Protein AF-A0A2H0D9G2-F1 (afdb_monomer)

pLDDT: mean 70.91, std 24.67, range [26.48, 98.5]

Structure (mmCIF, N/CA/C/O backbone):
data_AF-A0A2H0D9G2-F1
#
_entry.id   AF-A0A2H0D9G2-F1
#
loop_
_atom_site.group_PDB
_atom_site.id
_atom_site.type_symbol
_atom_site.label_atom_id
_atom_site.label_alt_id
_atom_site.label_comp_id
_atom_site.label_asym_id
_atom_site.label_entity_id
_atom_site.label_seq_id
_atom_site.pdbx_PDB_ins_code
_atom_site.Cartn_x
_atom_site.Cartn_y
_atom_site.Cartn_z
_atom_site.occupancy
_atom_site.B_iso_or_equiv
_atom_site.auth_seq_id
_atom_site.auth_comp_id
_atom_site.auth_asym_id
_atom_site.auth_atom_id
_atom_site.pdbx_PDB_model_num
ATOM 1 N N . MET A 1 1 ? 54.417 -32.420 42.279 1.00 41.59 1 MET A N 1
ATOM 2 C CA . MET A 1 1 ? 53.838 -31.217 41.636 1.00 41.59 1 MET A CA 1
ATOM 3 C C . MET A 1 1 ? 52.334 -31.458 41.527 1.00 41.59 1 MET A C 1
ATOM 5 O O . MET A 1 1 ? 51.952 -32.345 40.788 1.00 41.59 1 MET A O 1
ATOM 9 N N . MET A 1 2 ? 51.490 -31.009 42.472 1.00 36.91 2 MET A N 1
ATOM 10 C CA . MET A 1 2 ? 50.851 -29.669 42.527 1.00 36.91 2 MET A CA 1
ATOM 11 C C . MET A 1 2 ? 50.305 -29.240 41.150 1.00 36.91 2 MET A C 1
ATOM 13 O O . MET A 1 2 ? 51.081 -29.237 40.209 1.00 36.91 2 MET A O 1
ATOM 17 N N . ARG A 1 3 ? 49.057 -28.805 40.934 1.00 42.47 3 ARG A N 1
ATOM 18 C CA . ARG A 1 3 ? 47.924 -28.407 41.793 1.00 42.47 3 ARG A CA 1
ATOM 19 C C . ARG A 1 3 ? 46.704 -28.189 40.865 1.00 42.47 3 ARG A C 1
ATOM 21 O O . ARG A 1 3 ? 46.900 -27.685 39.770 1.00 42.47 3 ARG A O 1
ATOM 28 N N . ASN A 1 4 ? 45.499 -28.416 41.403 1.00 40.53 4 ASN A N 1
ATOM 29 C CA . ASN A 1 4 ? 44.221 -27.727 41.103 1.0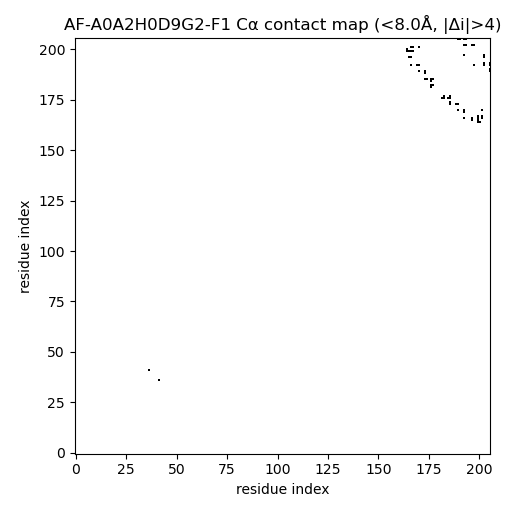0 40.53 4 ASN A CA 1
ATOM 30 C C . ASN A 1 4 ? 43.546 -27.987 39.732 1.00 40.53 4 ASN A C 1
ATOM 32 O O . ASN A 1 4 ? 44.177 -27.876 38.699 1.00 40.53 4 ASN A O 1
ATOM 36 N N . GLY A 1 5 ? 42.242 -28.244 39.606 1.00 42.84 5 GLY A N 1
ATOM 37 C CA . GLY A 1 5 ? 41.139 -28.318 40.562 1.00 42.84 5 GLY A CA 1
ATOM 38 C C . GLY A 1 5 ? 39.797 -28.357 39.803 1.00 42.84 5 GLY A C 1
ATOM 39 O O . GLY A 1 5 ? 39.574 -27.534 38.931 1.00 42.84 5 GLY A O 1
ATOM 40 N N . GLN A 1 6 ? 38.949 -29.331 40.152 1.00 49.62 6 GLN A N 1
ATOM 41 C CA . GLN A 1 6 ? 37.473 -29.302 40.202 1.00 49.62 6 GLN A CA 1
ATOM 42 C C . GLN A 1 6 ? 36.679 -28.618 39.059 1.00 49.62 6 GLN A C 1
ATOM 44 O O . GLN A 1 6 ? 36.521 -27.402 39.054 1.00 49.62 6 GLN A O 1
ATOM 49 N N . PHE A 1 7 ? 35.988 -29.419 38.236 1.00 44.16 7 PHE A N 1
ATOM 50 C CA . PHE A 1 7 ? 34.734 -29.010 37.586 1.00 44.16 7 PHE A CA 1
ATOM 51 C C . PHE A 1 7 ? 33.564 -29.733 38.268 1.00 44.16 7 PHE A C 1
ATOM 53 O O . PHE A 1 7 ? 33.428 -30.952 38.171 1.00 44.16 7 PHE A O 1
ATOM 60 N N . LYS A 1 8 ? 32.729 -28.975 38.985 1.00 50.62 8 LYS A N 1
ATOM 61 C CA . LYS A 1 8 ? 31.436 -29.407 39.532 1.00 50.62 8 LYS A CA 1
ATOM 62 C C . LYS A 1 8 ? 30.306 -28.629 38.843 1.00 50.62 8 LYS A C 1
ATOM 64 O O . LYS A 1 8 ? 30.404 -27.409 38.792 1.00 50.62 8 LYS A O 1
ATOM 69 N N . THR A 1 9 ? 29.229 -29.355 38.482 1.00 50.31 9 THR A N 1
ATOM 70 C CA . THR A 1 9 ? 27.784 -28.957 38.442 1.00 50.31 9 THR A CA 1
ATOM 71 C C . THR A 1 9 ? 27.375 -27.859 37.434 1.00 50.31 9 THR A C 1
ATOM 73 O O . THR A 1 9 ? 28.107 -26.901 37.269 1.00 50.31 9 THR A O 1
ATOM 76 N N . SER A 1 10 ? 26.249 -27.864 36.702 1.00 43.25 10 SER A N 1
ATOM 77 C CA . SER A 1 10 ? 24.852 -28.308 36.923 1.00 43.25 10 SER A CA 1
ATOM 78 C C . SER A 1 10 ? 24.114 -28.296 35.552 1.00 43.25 10 SER A C 1
ATOM 80 O O . SER A 1 10 ? 24.419 -27.441 34.732 1.00 43.25 10 SER A O 1
ATOM 82 N N . ALA A 1 11 ? 23.305 -29.300 35.178 1.00 42.34 11 ALA A N 1
ATOM 83 C CA . ALA A 1 11 ? 21.844 -29.449 35.387 1.00 42.34 11 ALA A CA 1
ATOM 84 C C . ALA A 1 11 ? 20.950 -28.948 34.221 1.00 42.34 11 ALA A C 1
ATOM 86 O O . ALA A 1 11 ? 20.961 -27.760 33.932 1.00 42.34 11 ALA A O 1
ATOM 87 N N . LEU A 1 12 ? 20.144 -29.849 33.623 1.00 39.34 12 LEU A N 1
ATOM 88 C CA . LEU A 1 12 ? 18.670 -29.754 33.435 1.00 39.34 12 LEU A CA 1
ATOM 89 C C . LEU A 1 12 ? 18.165 -31.013 32.673 1.00 39.34 12 LEU A C 1
ATOM 91 O O . LEU A 1 12 ? 18.450 -31.171 31.493 1.00 39.34 12 LEU A O 1
ATOM 95 N N . VAL A 1 13 ? 17.715 -32.076 33.353 1.00 40.41 13 VAL A N 1
ATOM 96 C CA . VAL A 1 13 ? 16.334 -32.386 33.811 1.00 40.41 13 VAL A CA 1
ATOM 97 C C . VAL A 1 13 ? 15.385 -32.794 32.668 1.00 40.41 13 VAL A C 1
ATOM 99 O O . VAL A 1 13 ? 14.751 -31.961 32.029 1.00 40.41 13 VAL A O 1
ATOM 102 N N . GLY A 1 14 ? 15.272 -34.113 32.461 1.00 37.78 14 GLY A N 1
ATOM 103 C CA . GLY A 1 14 ? 14.201 -34.770 31.708 1.00 37.78 14 GLY A CA 1
ATOM 104 C C . GLY A 1 14 ? 13.044 -35.142 32.641 1.00 37.78 14 GLY A C 1
ATOM 105 O O . GLY A 1 14 ? 13.240 -35.814 33.652 1.00 37.78 14 GLY A O 1
ATOM 106 N N . LEU A 1 15 ? 11.849 -34.659 32.310 1.00 37.81 15 LEU A N 1
ATOM 107 C CA . LEU A 1 15 ? 10.617 -34.776 33.086 1.00 37.81 15 LEU A CA 1
ATOM 108 C C . LEU A 1 15 ? 9.961 -36.153 32.860 1.00 37.81 15 LEU A C 1
ATOM 110 O O . LEU A 1 15 ? 9.278 -36.365 31.862 1.00 37.81 15 LEU A O 1
ATOM 114 N N . VAL A 1 16 ? 10.161 -37.085 33.794 1.00 44.44 16 VAL A N 1
ATOM 115 C CA . VAL A 1 16 ? 9.389 -38.334 33.912 1.00 44.44 16 VAL A CA 1
ATOM 116 C C . VAL A 1 16 ? 8.285 -38.095 34.941 1.00 44.44 16 VAL A C 1
ATOM 118 O O . VAL A 1 16 ? 8.563 -37.968 36.131 1.00 44.44 16 VAL A O 1
ATOM 121 N N . ILE A 1 17 ? 7.031 -38.005 34.494 1.00 48.12 17 ILE A N 1
ATOM 122 C CA . ILE A 1 17 ? 5.867 -37.878 35.382 1.00 48.12 17 ILE A CA 1
ATOM 123 C C . ILE A 1 17 ? 5.379 -39.289 35.723 1.00 48.12 17 ILE A C 1
ATOM 125 O O . ILE A 1 17 ? 4.616 -39.899 34.978 1.00 48.12 17 ILE A O 1
ATOM 129 N N . MET A 1 18 ? 5.844 -39.816 36.854 1.00 47.34 18 MET A N 1
ATOM 130 C CA . MET A 1 18 ? 5.231 -40.964 37.516 1.00 47.34 18 MET A CA 1
ATOM 131 C C . MET A 1 18 ? 4.039 -40.440 38.322 1.00 47.34 18 MET A C 1
ATOM 133 O O . MET A 1 18 ? 4.213 -39.698 39.286 1.00 47.34 18 MET A O 1
ATOM 137 N N . VAL A 1 19 ? 2.826 -40.780 37.891 1.00 53.66 19 VAL A N 1
ATOM 138 C CA . VAL A 1 19 ? 1.581 -40.420 38.580 1.00 53.66 19 VAL A CA 1
ATOM 139 C C . VAL A 1 19 ? 1.525 -41.176 39.908 1.00 53.66 19 VAL A C 1
ATOM 141 O O . VAL A 1 19 ? 1.179 -42.354 39.947 1.00 53.66 19 VAL A O 1
ATOM 144 N N . THR A 1 20 ? 1.889 -40.508 40.999 1.00 48.97 20 THR A N 1
ATOM 145 C CA . THR A 1 20 ? 1.593 -40.955 42.360 1.00 48.97 20 THR A CA 1
ATOM 146 C C . THR A 1 20 ? 0.347 -40.217 42.838 1.00 48.97 20 THR A C 1
ATOM 148 O O . THR A 1 20 ? 0.334 -39.001 43.017 1.00 48.97 20 THR A O 1
ATOM 151 N N . SER A 1 21 ? -0.748 -40.957 42.986 1.00 51.09 21 SER A N 1
ATOM 152 C CA . SER A 1 21 ? -2.007 -40.440 43.518 1.00 51.09 21 SER A CA 1
ATOM 153 C C . SER A 1 21 ? -1.816 -39.944 44.960 1.00 51.09 21 SER A C 1
ATOM 155 O O . SER A 1 21 ? -1.353 -40.725 45.795 1.00 51.09 21 SER A O 1
ATOM 157 N N . PRO A 1 22 ? -2.192 -38.701 45.308 1.00 65.06 22 PRO A N 1
ATOM 158 C CA . PRO A 1 22 ? -2.227 -38.284 46.701 1.00 65.06 22 PRO A CA 1
ATOM 159 C C . PRO A 1 22 ? -3.430 -38.925 47.407 1.00 65.06 22 PRO A C 1
ATOM 161 O O . PRO A 1 22 ? -4.582 -38.725 47.024 1.00 65.06 22 PRO A O 1
ATOM 164 N N . PHE A 1 23 ? -3.151 -39.701 48.454 1.00 53.22 23 PHE A N 1
ATOM 165 C CA . PHE A 1 23 ? -4.134 -40.126 49.451 1.00 53.22 23 PHE A CA 1
ATOM 166 C C . PHE A 1 23 ? -4.663 -38.867 50.163 1.00 53.22 23 PHE A C 1
ATOM 168 O O . PHE A 1 23 ? -3.909 -38.194 50.865 1.00 53.22 23 PHE A O 1
ATOM 175 N N . ILE A 1 24 ? -5.936 -38.517 49.967 1.00 57.47 24 ILE A N 1
ATOM 176 C CA . ILE A 1 24 ? -6.586 -37.414 50.688 1.00 57.47 24 ILE A CA 1
ATOM 177 C C . ILE A 1 24 ? -7.137 -37.964 52.007 1.00 57.47 24 ILE A C 1
ATOM 179 O O . ILE A 1 24 ? -8.012 -38.828 52.011 1.00 57.47 24 ILE A O 1
ATOM 183 N N . VAL A 1 25 ? -6.629 -37.452 53.128 1.00 52.22 25 VAL A N 1
ATOM 184 C CA . VAL A 1 25 ? -7.234 -37.634 54.454 1.00 52.22 25 VAL A CA 1
ATOM 185 C C . VAL A 1 25 ? -8.433 -36.688 54.554 1.00 52.22 25 VAL A C 1
ATOM 187 O O . VAL A 1 25 ? -8.267 -35.470 54.486 1.00 52.22 25 VAL A O 1
ATOM 190 N N . LEU A 1 26 ? -9.638 -37.247 54.702 1.00 48.75 26 LEU A N 1
ATOM 191 C CA . LEU A 1 26 ? -10.840 -36.496 55.065 1.00 48.75 26 LEU A CA 1
ATOM 192 C C . LEU A 1 26 ? -10.684 -35.965 56.494 1.00 48.75 26 LEU A C 1
ATOM 194 O O . LEU A 1 26 ? -10.794 -36.725 57.454 1.00 48.75 26 LEU A O 1
ATOM 198 N N . ASN A 1 27 ? -10.477 -34.658 56.630 1.00 52.38 27 ASN A N 1
ATOM 199 C CA . ASN A 1 27 ? -10.849 -33.951 57.847 1.00 52.38 27 ASN A CA 1
ATOM 200 C C . ASN A 1 27 ? -12.290 -33.473 57.671 1.00 52.38 27 ASN A C 1
ATOM 202 O O . ASN A 1 27 ? -12.589 -32.675 56.784 1.00 52.38 27 ASN A O 1
ATOM 206 N N . ALA A 1 28 ? -13.175 -34.030 58.489 1.00 50.81 28 ALA A N 1
ATOM 207 C CA . ALA A 1 28 ? -14.529 -33.552 58.665 1.00 50.81 28 ALA A CA 1
ATOM 208 C C . ALA A 1 28 ? -14.488 -32.309 59.557 1.00 50.81 28 ALA A C 1
ATOM 210 O O . ALA A 1 28 ? -14.224 -32.435 60.747 1.00 50.81 28 ALA A O 1
ATOM 211 N N . ASP A 1 29 ? -14.751 -31.136 58.989 1.00 44.72 29 ASP A N 1
ATOM 212 C CA . ASP A 1 29 ? -15.444 -30.068 59.705 1.00 44.72 29 ASP A CA 1
ATOM 213 C C . ASP A 1 29 ? -16.062 -29.071 58.714 1.00 44.72 29 ASP A C 1
ATOM 215 O O . ASP A 1 29 ? -15.546 -28.865 57.617 1.00 44.72 29 ASP A O 1
ATOM 219 N N . ALA A 1 30 ? -17.173 -28.478 59.140 1.00 45.53 30 ALA A N 1
ATOM 220 C CA . ALA A 1 30 ? -18.032 -27.519 58.448 1.00 45.53 30 ALA A CA 1
ATOM 221 C C . ALA A 1 30 ? -18.840 -28.040 57.238 1.00 45.53 30 ALA A C 1
ATOM 223 O O . ALA A 1 30 ? -18.448 -27.981 56.074 1.00 45.53 30 ALA A O 1
ATOM 224 N N . VAL A 1 31 ? -20.077 -28.440 57.545 1.00 49.53 31 VAL A N 1
ATOM 225 C CA . VAL A 1 31 ? -21.233 -28.304 56.651 1.00 49.53 31 VAL A CA 1
ATOM 226 C C . VAL A 1 31 ? -21.352 -26.827 56.256 1.00 49.53 31 VAL A C 1
ATOM 228 O O . VAL A 1 31 ? -21.865 -26.024 57.033 1.00 49.53 31 VAL A O 1
ATOM 231 N N . ASP A 1 32 ? -20.881 -26.463 55.063 1.00 46.03 32 ASP A N 1
ATOM 232 C CA . ASP A 1 32 ? -21.317 -25.230 54.411 1.00 46.03 32 ASP A CA 1
ATOM 233 C C . ASP A 1 32 ? -22.633 -25.531 53.693 1.00 46.03 32 ASP A C 1
ATOM 235 O O . ASP A 1 32 ? -22.718 -26.325 52.750 1.00 46.03 32 ASP A O 1
ATOM 239 N N .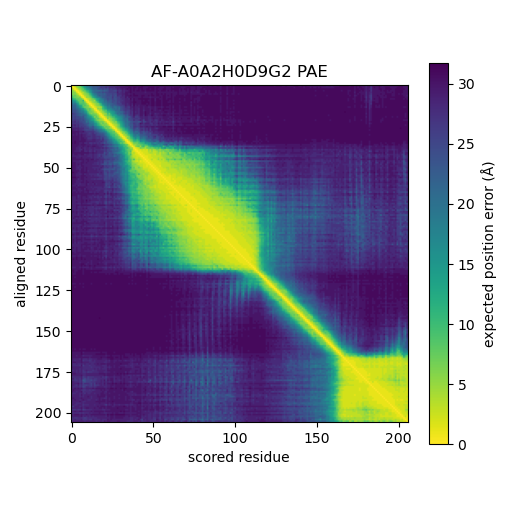 VAL A 1 33 ? -23.700 -24.959 54.234 1.00 51.56 33 VAL A N 1
ATOM 240 C CA . VAL A 1 33 ? -25.038 -25.007 53.667 1.00 51.56 33 VAL A CA 1
ATOM 241 C C . VAL A 1 33 ? -24.963 -24.326 52.306 1.00 51.56 33 VAL A C 1
ATOM 243 O O . VAL A 1 33 ? -24.914 -23.101 52.223 1.00 51.56 33 VAL A O 1
ATOM 246 N N . VAL A 1 34 ? -24.999 -25.115 51.228 1.00 53.91 34 VAL A N 1
ATOM 247 C CA . VAL A 1 34 ? -25.302 -24.617 49.883 1.00 53.91 34 VAL A CA 1
ATOM 248 C C . VAL A 1 34 ? -26.684 -23.977 49.955 1.00 53.91 34 VAL A C 1
ATOM 250 O O . VAL A 1 34 ? -27.709 -24.644 49.825 1.00 53.91 34 VAL A O 1
ATOM 253 N N . ARG A 1 35 ? -26.722 -22.671 50.218 1.00 57.22 35 ARG A N 1
ATOM 254 C CA . ARG A 1 35 ? -27.910 -21.849 50.031 1.00 57.22 35 ARG A CA 1
ATOM 255 C C . ARG A 1 35 ? -28.255 -21.944 48.543 1.00 57.22 35 ARG A C 1
ATOM 257 O O . ARG A 1 35 ? -27.448 -21.493 47.727 1.00 57.22 35 ARG A O 1
ATOM 264 N N . PRO A 1 36 ? -29.392 -22.538 48.141 1.00 58.78 36 PRO A N 1
ATOM 265 C CA . PRO A 1 36 ? -29.819 -22.430 46.760 1.00 58.78 36 PRO A CA 1
ATOM 266 C C . PRO A 1 36 ? -30.076 -20.946 46.501 1.00 58.78 36 PRO A C 1
ATOM 268 O O . PRO A 1 36 ? -30.917 -20.339 47.161 1.00 58.78 36 PRO A O 1
ATOM 271 N N . LEU A 1 37 ? -29.302 -20.362 45.587 1.00 62.19 37 LEU A N 1
ATOM 272 C CA . LEU A 1 37 ? -29.539 -19.028 45.044 1.00 62.19 37 LEU A CA 1
ATOM 273 C C . LEU A 1 37 ? -31.043 -18.904 44.748 1.00 62.19 37 LEU A C 1
ATOM 275 O O . LEU A 1 37 ? -31.589 -19.765 44.044 1.00 62.19 37 LEU A O 1
ATOM 279 N N . SER A 1 38 ? -31.721 -17.927 45.357 1.00 73.31 38 SER A N 1
ATOM 280 C CA . SER A 1 38 ? -33.177 -17.804 45.252 1.00 73.31 38 SER A CA 1
ATOM 281 C C . SER A 1 38 ? -33.587 -17.640 43.786 1.00 73.31 38 SER A C 1
ATOM 283 O O . SER A 1 38 ? -32.796 -17.217 42.937 1.00 73.31 38 SER A O 1
ATOM 285 N N . LEU A 1 39 ? -34.820 -18.030 43.461 1.00 71.50 39 LEU A N 1
ATOM 286 C CA . LEU A 1 39 ? -35.321 -17.976 42.089 1.00 71.50 39 LEU A CA 1
ATOM 287 C C . LEU A 1 39 ? -35.235 -16.546 41.524 1.00 71.50 39 LEU A C 1
ATOM 289 O O . LEU A 1 39 ? -34.841 -16.385 40.371 1.00 71.50 39 LEU A O 1
ATOM 293 N N . GLU A 1 40 ? -35.495 -15.525 42.350 1.00 78.31 40 GLU A N 1
ATOM 294 C CA . GLU A 1 40 ? -35.256 -14.120 42.004 1.00 78.31 40 GLU A CA 1
ATOM 295 C C . GLU A 1 40 ? -33.804 -13.835 41.613 1.00 78.31 40 GLU A C 1
ATOM 297 O O . GLU A 1 40 ? -33.558 -13.188 40.602 1.00 78.31 40 GLU A O 1
ATOM 302 N N . GLU A 1 41 ? -32.822 -14.326 42.364 1.00 83.12 41 GLU A N 1
ATOM 303 C CA . GLU A 1 41 ? -31.418 -14.001 42.110 1.00 83.12 41 GLU A CA 1
ATOM 304 C C . GLU A 1 41 ? -30.885 -14.677 40.837 1.00 83.12 41 GLU A C 1
ATOM 306 O O . GLU A 1 41 ? -30.104 -14.086 40.087 1.00 83.12 41 GLU A O 1
ATOM 311 N N . ARG A 1 42 ? -31.413 -15.861 40.496 1.00 80.25 42 ARG A N 1
ATOM 312 C CA . ARG A 1 42 ? -31.201 -16.478 39.177 1.00 80.25 42 ARG A CA 1
ATOM 313 C C . ARG A 1 42 ? -31.804 -15.658 38.037 1.00 80.25 42 ARG A C 1
ATOM 315 O O . ARG A 1 42 ? -31.180 -15.567 36.982 1.00 80.25 42 ARG A O 1
ATOM 322 N N . VAL A 1 43 ? -32.987 -15.073 38.221 1.00 84.56 43 VAL A N 1
ATOM 323 C CA . VAL A 1 43 ? -33.616 -14.217 37.201 1.00 84.56 43 VAL A CA 1
ATOM 324 C C . VAL A 1 43 ? -32.787 -12.955 36.989 1.00 84.56 43 VAL A C 1
ATOM 326 O O . VAL A 1 43 ? -32.423 -12.671 35.853 1.00 84.56 43 VAL A O 1
ATOM 329 N N . THR A 1 44 ? -32.364 -12.279 38.058 1.00 88.94 44 THR A N 1
ATOM 330 C CA . THR A 1 44 ? -31.492 -11.095 37.972 1.00 88.94 44 THR A CA 1
ATOM 331 C C . THR A 1 44 ? -30.162 -11.412 37.281 1.00 88.94 44 THR A C 1
ATOM 333 O O . THR A 1 44 ? -29.639 -10.607 36.506 1.00 88.94 44 THR A O 1
ATOM 336 N N . GLN A 1 45 ? -29.601 -12.600 37.528 1.00 87.56 45 GLN A N 1
ATOM 337 C CA . GLN A 1 45 ? -28.379 -13.045 36.864 1.00 87.56 45 GLN A CA 1
ATOM 338 C C . GLN A 1 45 ? -28.602 -13.341 35.376 1.00 87.56 45 GLN A C 1
ATOM 340 O O . GLN A 1 45 ? -27.766 -12.964 34.556 1.00 87.56 45 GLN A O 1
ATOM 345 N N . ILE A 1 46 ? -29.730 -13.955 35.009 1.00 85.31 46 ILE A N 1
ATOM 346 C CA . ILE A 1 46 ? -30.109 -14.175 33.608 1.00 85.31 46 ILE A CA 1
ATOM 347 C C . ILE A 1 46 ? -30.386 -12.847 32.907 1.00 85.31 46 ILE A C 1
ATOM 349 O O . ILE A 1 46 ? -29.960 -12.684 31.771 1.00 85.31 46 ILE A O 1
ATOM 353 N N . GLU A 1 47 ? -31.039 -11.885 33.553 1.00 85.00 47 GLU A N 1
ATOM 354 C CA . GLU A 1 47 ? -31.300 -10.559 32.988 1.00 85.00 47 GLU A CA 1
ATOM 355 C C . GLU A 1 47 ? -30.000 -9.796 32.729 1.00 85.00 47 GLU A C 1
ATOM 357 O O . GLU A 1 47 ? -29.792 -9.301 31.619 1.00 85.00 47 GLU A O 1
ATOM 362 N N . ASN A 1 48 ? -29.072 -9.788 33.691 1.00 89.00 48 ASN A N 1
ATOM 363 C CA . ASN A 1 48 ? -27.739 -9.215 33.491 1.00 89.00 48 ASN A CA 1
ATOM 364 C C . ASN A 1 48 ? -26.965 -9.939 32.382 1.00 89.00 48 ASN A C 1
ATOM 366 O O . ASN A 1 48 ? -26.357 -9.302 31.520 1.00 89.00 48 ASN A O 1
ATOM 370 N N . GLN A 1 49 ? -27.014 -11.271 32.357 1.00 91.25 49 GLN A N 1
ATOM 371 C CA . GLN A 1 49 ? -26.356 -12.065 31.324 1.00 91.25 49 GLN A CA 1
ATOM 372 C C . GLN A 1 49 ? -26.981 -11.824 29.944 1.00 91.25 49 GLN A C 1
ATOM 374 O O . GLN A 1 49 ? -26.265 -11.756 28.948 1.00 91.25 49 GLN A O 1
ATOM 379 N N . LEU A 1 50 ? -28.301 -11.672 29.856 1.00 88.31 50 LEU A N 1
ATOM 380 C CA . LEU A 1 50 ? -29.021 -11.402 28.615 1.00 88.31 50 LEU A CA 1
ATOM 381 C C . LEU A 1 50 ? -28.693 -10.001 28.095 1.00 88.31 50 LEU A C 1
ATOM 383 O O . LEU A 1 50 ? -28.451 -9.840 26.902 1.00 88.31 50 LEU A O 1
ATOM 387 N N . GLN A 1 51 ? -28.617 -9.005 28.979 1.00 89.06 51 GLN A N 1
ATOM 388 C CA . GLN A 1 51 ? -28.213 -7.644 28.628 1.00 89.06 51 GLN A CA 1
ATOM 389 C C . GLN A 1 51 ? -26.762 -7.602 28.128 1.00 89.06 51 GLN A C 1
ATOM 391 O O . GLN A 1 51 ? -26.505 -7.043 27.061 1.00 89.06 51 GLN A O 1
ATOM 396 N N . GLN A 1 52 ? -25.833 -8.280 28.811 1.00 90.38 52 GLN A N 1
ATOM 397 C CA . GLN A 1 52 ? -24.444 -8.420 28.354 1.00 90.38 52 GLN A CA 1
ATOM 398 C C . GLN A 1 52 ? -24.347 -9.158 27.010 1.00 90.38 52 GLN A C 1
ATOM 400 O O . GLN A 1 52 ? -23.591 -8.757 26.125 1.00 90.38 52 GLN A O 1
ATOM 405 N N . ARG A 1 53 ? -25.139 -10.220 26.813 1.00 89.38 53 ARG A N 1
ATOM 406 C CA . ARG A 1 53 ? -25.175 -10.971 25.548 1.00 89.38 53 ARG A CA 1
ATOM 407 C C . ARG A 1 53 ? -25.789 -10.170 24.407 1.00 89.38 53 ARG A C 1
ATOM 409 O O . ARG A 1 53 ? -25.309 -10.286 23.287 1.00 89.38 53 ARG A O 1
ATOM 416 N N . ASN A 1 54 ? -26.807 -9.357 24.670 1.00 91.06 54 ASN A N 1
ATOM 417 C CA . ASN A 1 54 ? -27.401 -8.473 23.669 1.00 91.06 54 ASN A CA 1
ATOM 418 C C . ASN A 1 54 ? -26.387 -7.405 23.226 1.00 91.06 54 ASN A C 1
ATOM 420 O O . ASN A 1 54 ? -26.146 -7.226 22.034 1.00 91.06 54 ASN A O 1
ATOM 424 N N . GLN A 1 55 ? -25.680 -6.791 24.178 1.00 90.44 55 GLN A N 1
ATOM 425 C CA . GLN A 1 55 ? -24.588 -5.862 23.872 1.00 90.44 55 GLN A CA 1
ATOM 426 C C . GLN A 1 55 ? -23.467 -6.529 23.058 1.00 90.44 55 GLN A C 1
ATOM 428 O O . GLN A 1 55 ? -22.962 -5.944 22.097 1.00 90.44 55 GLN A O 1
ATOM 433 N N . LEU A 1 56 ? -23.100 -7.771 23.386 1.00 93.31 56 LEU A N 1
ATOM 434 C CA . LEU A 1 56 ? -22.135 -8.549 22.605 1.00 93.31 56 LEU A CA 1
ATOM 435 C C . LEU A 1 56 ? -22.648 -8.852 21.189 1.00 93.31 56 LEU A C 1
ATOM 437 O O . LEU A 1 56 ? -21.881 -8.770 20.232 1.00 93.31 56 LEU A O 1
ATOM 441 N N . PHE A 1 57 ? -23.930 -9.190 21.045 1.00 91.56 57 PHE A N 1
ATOM 442 C CA . PHE A 1 57 ? -24.545 -9.493 19.755 1.00 91.56 57 PHE A CA 1
ATOM 443 C C . PHE A 1 57 ? -24.499 -8.284 18.816 1.00 91.56 57 PHE A C 1
ATOM 445 O O . PHE A 1 57 ? -24.108 -8.414 17.659 1.00 91.56 57 PHE A O 1
ATOM 452 N N . VAL A 1 58 ? -24.796 -7.094 19.341 1.00 94.38 58 VAL A N 1
ATOM 453 C CA . VAL A 1 58 ? -24.667 -5.836 18.597 1.00 94.38 58 VAL A CA 1
ATOM 454 C C . VAL A 1 58 ? -23.214 -5.596 18.159 1.00 94.38 58 VAL A C 1
ATOM 456 O O . VAL A 1 58 ? -22.967 -5.267 17.001 1.00 94.38 58 VAL A O 1
ATOM 459 N N . ASN A 1 59 ? -22.235 -5.838 19.036 1.00 93.25 59 ASN A N 1
ATOM 460 C CA . ASN A 1 59 ? -20.813 -5.723 18.684 1.00 93.25 59 ASN A CA 1
ATOM 461 C C . ASN A 1 59 ? -20.385 -6.717 17.591 1.00 93.25 59 ASN A C 1
ATOM 463 O O . ASN A 1 59 ? -19.645 -6.357 16.675 1.00 93.25 59 ASN A O 1
ATOM 467 N N . LEU A 1 60 ? -20.864 -7.960 17.657 1.00 92.56 60 LEU A N 1
ATOM 468 C CA . LEU A 1 60 ? -20.616 -8.968 16.625 1.00 92.56 60 LEU A CA 1
ATOM 469 C C . LEU A 1 60 ? -21.226 -8.570 15.281 1.00 92.56 60 LEU A C 1
ATOM 471 O O . LEU A 1 60 ? -20.584 -8.756 14.249 1.00 92.56 60 LEU A O 1
ATOM 475 N N . GLN A 1 61 ? -22.420 -7.976 15.291 1.00 92.69 61 GLN A N 1
ATOM 476 C CA . GLN A 1 61 ? -23.063 -7.487 14.077 1.00 92.69 61 GLN A CA 1
ATOM 477 C C . GLN A 1 61 ? -22.227 -6.393 13.401 1.00 92.69 61 GLN A C 1
ATOM 479 O O . GLN A 1 61 ? -22.014 -6.455 12.191 1.00 92.69 61 GLN A O 1
ATOM 484 N N . TYR A 1 62 ? -21.698 -5.437 14.173 1.00 94.62 62 TYR A N 1
ATOM 485 C CA . TYR A 1 62 ? -20.787 -4.421 13.639 1.00 94.62 62 TYR A CA 1
ATOM 486 C C . TYR A 1 62 ? -19.510 -5.036 13.072 1.00 94.62 62 TYR A C 1
ATOM 488 O O . TYR A 1 62 ? -19.091 -4.664 11.979 1.00 94.62 62 TYR A O 1
ATOM 496 N N . LYS A 1 63 ? -18.930 -6.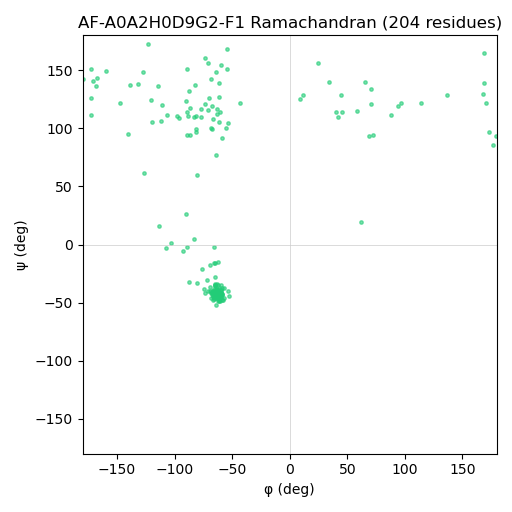022 13.763 1.00 92.56 63 LYS A N 1
ATOM 497 C CA . LYS A 1 63 ? -17.705 -6.687 13.309 1.00 92.56 63 LYS A CA 1
ATOM 498 C C . LYS A 1 63 ? -17.893 -7.468 12.007 1.00 92.56 63 LYS A C 1
ATOM 500 O O . LYS A 1 63 ? -16.987 -7.511 11.185 1.00 92.56 63 LYS A O 1
ATOM 505 N N . ILE A 1 64 ? -19.064 -8.065 11.793 1.00 95.38 64 ILE A N 1
ATOM 506 C CA . ILE A 1 64 ? -19.385 -8.733 10.525 1.00 95.38 64 ILE A CA 1
ATOM 507 C C . ILE A 1 64 ? -19.470 -7.711 9.388 1.00 95.38 64 ILE A C 1
ATOM 509 O O . ILE A 1 64 ? -18.908 -7.951 8.321 1.00 95.38 64 ILE A O 1
ATOM 513 N N . SER A 1 65 ? -20.142 -6.579 9.608 1.00 94.44 65 SER A N 1
ATOM 514 C CA . SER A 1 65 ? -20.231 -5.513 8.604 1.00 94.44 65 SER A CA 1
ATOM 515 C C . SER A 1 65 ? -18.856 -4.933 8.261 1.00 94.44 65 SER A C 1
ATOM 517 O O . SER A 1 65 ? -18.557 -4.727 7.088 1.00 94.44 65 SER A O 1
ATOM 519 N N . ASP A 1 66 ? -18.007 -4.734 9.269 1.00 97.62 66 ASP A N 1
ATOM 520 C CA . ASP A 1 66 ? -16.635 -4.242 9.114 1.00 97.62 66 ASP A CA 1
ATOM 521 C C . ASP A 1 66 ? -15.782 -5.197 8.262 1.00 97.62 66 ASP A C 1
ATOM 523 O O . ASP A 1 66 ? -15.210 -4.796 7.251 1.00 97.62 66 ASP A O 1
ATOM 527 N N . ILE A 1 67 ? -15.819 -6.499 8.567 1.00 96.75 67 ILE A N 1
ATOM 528 C CA . ILE A 1 67 ? -15.117 -7.524 7.778 1.00 96.75 67 ILE A CA 1
ATOM 529 C C . ILE A 1 67 ? -15.636 -7.577 6.333 1.00 96.75 67 ILE A C 1
ATOM 531 O O . ILE A 1 67 ? -14.858 -7.772 5.400 1.00 96.75 67 ILE A O 1
ATOM 535 N N . GLN A 1 68 ? -16.942 -7.406 6.107 1.00 94.88 68 GLN A N 1
ATOM 536 C CA . GLN A 1 68 ? -17.493 -7.366 4.746 1.00 94.88 68 GLN A CA 1
ATOM 537 C C . GLN A 1 68 ? -16.974 -6.158 3.956 1.00 94.88 68 GLN A C 1
ATOM 539 O O . GLN A 1 68 ? -16.633 -6.294 2.778 1.00 94.88 68 GLN A O 1
ATOM 544 N N . GLN A 1 69 ? -16.880 -4.993 4.599 1.00 97.00 69 GLN A N 1
ATOM 545 C CA . GLN A 1 69 ? -16.315 -3.790 3.995 1.00 97.00 69 GLN A CA 1
ATOM 546 C C . GLN A 1 69 ? -14.815 -3.948 3.712 1.00 97.00 69 GLN A C 1
ATOM 548 O O . GLN A 1 69 ? -14.337 -3.554 2.643 1.00 97.00 69 GLN A O 1
ATOM 553 N N . GLU A 1 70 ? -14.074 -4.562 4.631 1.00 96.44 70 GLU A N 1
ATOM 554 C CA . GLU A 1 70 ? -12.656 -4.856 4.447 1.00 96.44 70 GLU A CA 1
ATOM 555 C C . GLU A 1 70 ? -12.436 -5.821 3.275 1.00 96.44 70 GLU A C 1
ATOM 557 O O . GLU A 1 70 ? -11.603 -5.555 2.412 1.00 96.44 70 GLU A O 1
ATOM 562 N N . LEU A 1 71 ? -13.240 -6.884 3.159 1.00 95.62 71 LEU A N 1
ATOM 563 C CA . LEU A 1 71 ? -13.179 -7.811 2.024 1.00 95.62 71 LEU A CA 1
ATOM 564 C C . LEU A 1 71 ? -13.477 -7.124 0.689 1.00 95.62 71 LEU A C 1
ATOM 566 O O . LEU A 1 71 ? -12.802 -7.403 -0.302 1.00 95.62 71 LEU A O 1
ATOM 570 N N . ALA A 1 72 ? -14.462 -6.222 0.647 1.00 95.75 72 ALA A N 1
ATOM 571 C CA . ALA A 1 72 ? -14.753 -5.442 -0.553 1.00 95.75 72 ALA A CA 1
ATOM 572 C C . ALA A 1 72 ? -13.566 -4.544 -0.939 1.00 95.75 72 ALA A C 1
ATOM 574 O O . ALA A 1 72 ? -13.196 -4.472 -2.111 1.00 95.75 72 ALA A O 1
ATOM 575 N N . THR A 1 73 ? -12.926 -3.923 0.052 1.00 97.31 73 THR A N 1
ATOM 576 C CA . THR A 1 73 ? -11.748 -3.070 -0.148 1.00 97.31 73 THR A CA 1
ATOM 577 C C . THR A 1 73 ? -10.553 -3.883 -0.638 1.00 97.31 73 THR A C 1
ATOM 579 O O . THR A 1 73 ? -9.933 -3.525 -1.636 1.00 97.31 73 THR A O 1
ATOM 582 N N . LEU A 1 74 ? -10.259 -5.012 0.011 1.00 96.88 74 LEU A N 1
ATOM 583 C CA . LEU A 1 74 ? -9.146 -5.889 -0.344 1.00 96.88 74 LEU A CA 1
ATOM 584 C C . LEU A 1 74 ? -9.338 -6.523 -1.726 1.00 96.88 74 LEU A C 1
ATOM 586 O O . LEU A 1 74 ? -8.385 -6.712 -2.478 1.00 96.88 74 LEU A O 1
ATOM 590 N N . ARG A 1 75 ? -10.586 -6.824 -2.095 1.00 95.88 75 ARG A N 1
ATOM 591 C CA . ARG A 1 75 ? -10.917 -7.243 -3.455 1.00 95.88 75 ARG A CA 1
ATOM 592 C C . ARG A 1 75 ? -10.663 -6.123 -4.462 1.00 95.88 75 ARG A C 1
ATOM 594 O O . ARG A 1 75 ? -10.081 -6.392 -5.508 1.00 95.88 75 ARG A O 1
ATOM 601 N N . GLY A 1 76 ? -11.052 -4.891 -4.140 1.00 97.88 76 GLY A N 1
ATOM 602 C CA . GLY A 1 76 ? -10.781 -3.728 -4.985 1.00 97.88 76 GLY A CA 1
ATOM 603 C C . GLY A 1 76 ? -9.284 -3.515 -5.222 1.00 97.88 76 GLY A C 1
ATOM 604 O O . GLY A 1 76 ? -8.856 -3.393 -6.368 1.00 97.88 76 GLY A O 1
ATOM 605 N N . THR A 1 77 ? -8.468 -3.565 -4.165 1.00 97.44 77 THR A N 1
ATOM 606 C CA . THR A 1 77 ? -7.006 -3.434 -4.297 1.00 97.44 77 THR A CA 1
ATOM 607 C C . THR A 1 77 ? -6.390 -4.599 -5.072 1.00 97.44 77 THR A C 1
ATOM 609 O O . THR A 1 77 ? -5.470 -4.400 -5.865 1.00 97.44 77 THR A O 1
ATOM 612 N N . GLN A 1 78 ? -6.921 -5.816 -4.920 1.00 97.50 78 GLN A N 1
ATOM 613 C CA . GLN A 1 78 ? -6.485 -6.972 -5.703 1.00 97.50 78 GLN A CA 1
ATOM 614 C C . GLN A 1 78 ? -6.801 -6.820 -7.198 1.00 97.50 78 GLN A C 1
ATOM 616 O O . GLN A 1 78 ? -5.973 -7.176 -8.040 1.00 97.50 78 GLN A O 1
ATOM 621 N N . GLU A 1 79 ? -7.980 -6.301 -7.542 1.00 97.50 79 GLU A N 1
ATOM 622 C CA . GLU A 1 79 ? -8.365 -6.020 -8.928 1.00 97.50 79 GLU A CA 1
ATOM 623 C C . GLU A 1 79 ? -7.457 -4.936 -9.541 1.00 97.50 79 GLU A C 1
ATOM 625 O O . GLU A 1 79 ? -6.965 -5.109 -10.660 1.00 97.50 79 GLU A O 1
ATOM 630 N N . GLU A 1 80 ? -7.127 -3.884 -8.785 1.00 97.81 80 GLU A N 1
ATOM 631 C CA . GLU A 1 80 ? -6.176 -2.842 -9.198 1.00 97.81 80 GLU A CA 1
ATOM 632 C C . GLU A 1 80 ? -4.764 -3.401 -9.434 1.00 97.81 80 GLU A C 1
ATOM 634 O O . GLU A 1 80 ? -4.158 -3.172 -10.486 1.00 97.81 80 GLU A O 1
ATOM 639 N N . HIS A 1 81 ? -4.243 -4.189 -8.490 1.00 97.44 81 HIS A N 1
ATOM 640 C CA . HIS A 1 81 ? -2.931 -4.819 -8.623 1.00 97.44 81 HIS A CA 1
ATOM 641 C C . HIS A 1 81 ? -2.881 -5.779 -9.815 1.00 97.44 81 HIS A C 1
ATOM 643 O O . HIS A 1 81 ? -1.916 -5.765 -10.581 1.00 97.44 81 HIS A O 1
ATOM 649 N N . SER A 1 82 ? -3.921 -6.596 -10.003 1.00 97.00 82 SER A N 1
ATOM 650 C CA . SER A 1 82 ? -4.019 -7.514 -11.140 1.00 97.00 82 SER A CA 1
ATOM 651 C C . SER A 1 82 ? -3.984 -6.760 -12.471 1.00 97.00 82 SER A C 1
ATOM 653 O O . SER A 1 82 ? -3.253 -7.152 -13.385 1.00 97.00 82 SER A O 1
ATOM 655 N N . TYR A 1 83 ? -4.706 -5.642 -12.563 1.00 98.50 83 TYR A N 1
ATOM 656 C CA . TYR A 1 83 ? -4.690 -4.788 -13.744 1.00 98.50 83 TYR A CA 1
ATOM 657 C C . TYR A 1 83 ? -3.312 -4.157 -13.987 1.00 98.50 83 TYR A C 1
ATOM 659 O O . TYR A 1 83 ? -2.798 -4.218 -15.104 1.00 98.50 83 TYR A O 1
ATOM 667 N N . SER A 1 84 ? -2.677 -3.615 -12.944 1.00 96.88 84 SER A N 1
ATOM 668 C CA . SER A 1 84 ? -1.337 -3.022 -13.033 1.00 96.88 84 SER A CA 1
ATOM 669 C C . SER A 1 84 ? -0.290 -4.034 -13.516 1.00 96.88 84 SER A C 1
ATOM 671 O O . SER A 1 84 ? 0.496 -3.746 -14.421 1.00 96.88 84 SER A O 1
ATOM 673 N N . LEU A 1 85 ? -0.327 -5.263 -12.988 1.00 98.12 85 LEU A N 1
ATOM 674 C CA . LEU A 1 85 ? 0.555 -6.353 -13.413 1.00 98.12 85 LEU A CA 1
ATOM 675 C C . LEU A 1 85 ? 0.335 -6.744 -14.877 1.00 98.12 85 LEU A C 1
ATOM 677 O O . LEU A 1 85 ? 1.302 -6.959 -15.614 1.00 98.12 85 LEU A O 1
ATOM 681 N N . LYS A 1 86 ? -0.926 -6.809 -15.317 1.00 98.06 86 LYS A N 1
ATOM 682 C CA . LYS A 1 86 ? -1.257 -7.057 -16.722 1.00 98.06 86 LYS A CA 1
ATOM 683 C C . LYS A 1 86 ? -0.687 -5.954 -17.614 1.00 98.06 86 LYS A C 1
ATOM 685 O O . LYS A 1 86 ? 0.012 -6.253 -18.576 1.00 98.06 86 LYS A O 1
ATOM 690 N N . GLN A 1 87 ? -0.909 -4.692 -17.254 1.00 97.75 87 GLN A N 1
ATOM 691 C CA . GLN A 1 87 ? -0.423 -3.544 -18.015 1.00 97.75 87 GLN A CA 1
ATOM 692 C C . GLN A 1 87 ? 1.110 -3.509 -18.111 1.00 97.75 87 GLN A C 1
ATOM 694 O O . GLN A 1 87 ? 1.655 -3.210 -19.174 1.00 97.75 87 GLN A O 1
ATOM 699 N N . LEU A 1 88 ? 1.820 -3.831 -17.025 1.00 97.94 88 LEU A N 1
ATOM 700 C CA . LEU A 1 88 ? 3.282 -3.936 -17.031 1.00 97.94 88 LEU A CA 1
ATOM 701 C C . LEU A 1 88 ? 3.769 -5.046 -17.961 1.00 97.94 88 LEU A C 1
ATOM 703 O O . LEU A 1 88 ? 4.722 -4.841 -18.710 1.00 97.94 88 LEU A O 1
ATOM 707 N N . THR A 1 89 ? 3.095 -6.194 -17.936 1.00 98.06 89 THR A N 1
ATOM 708 C CA . THR A 1 89 ? 3.417 -7.333 -18.800 1.00 98.06 89 THR A CA 1
ATOM 709 C C . THR A 1 89 ? 3.195 -6.986 -20.273 1.00 98.06 89 THR A C 1
ATOM 711 O O . THR A 1 89 ? 4.062 -7.253 -21.106 1.00 98.06 89 THR A O 1
ATOM 714 N N . ASP A 1 90 ? 2.074 -6.338 -20.597 1.00 97.94 90 ASP A N 1
ATOM 715 C CA . ASP A 1 90 ? 1.767 -5.879 -21.955 1.00 97.94 90 ASP A CA 1
ATOM 716 C C . ASP A 1 90 ? 2.817 -4.868 -22.437 1.00 97.94 90 ASP A C 1
ATOM 718 O O . ASP A 1 90 ? 3.420 -5.052 -23.495 1.00 97.94 90 ASP A O 1
ATOM 722 N N . ARG A 1 91 ? 3.150 -3.874 -21.602 1.00 98.06 91 ARG A N 1
ATOM 723 C CA . ARG A 1 91 ? 4.200 -2.892 -21.901 1.00 98.06 91 ARG A CA 1
ATOM 724 C C . ARG A 1 91 ? 5.561 -3.547 -22.121 1.00 98.06 91 ARG A C 1
ATOM 726 O O . ARG A 1 91 ? 6.282 -3.160 -23.036 1.00 98.06 91 ARG A O 1
ATOM 733 N N . GLN A 1 92 ? 5.928 -4.523 -21.295 1.00 97.56 92 GLN A N 1
ATOM 734 C CA . GLN A 1 92 ? 7.171 -5.272 -21.457 1.00 97.56 92 GLN A CA 1
ATOM 735 C C . GLN A 1 92 ? 7.188 -6.009 -22.803 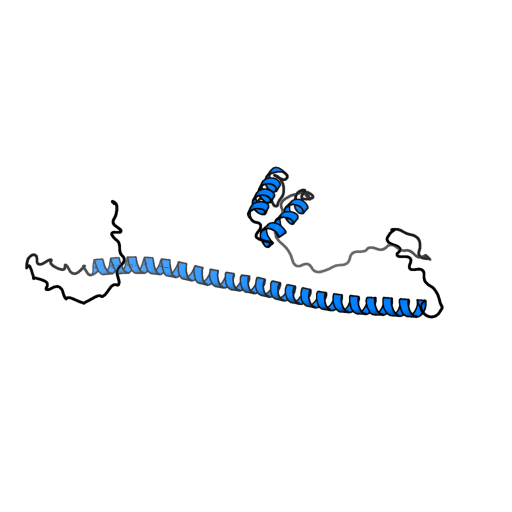1.00 97.56 92 GLN A C 1
ATOM 737 O O . GLN A 1 92 ? 8.187 -5.957 -23.521 1.00 97.56 92 GLN A O 1
ATOM 742 N N . ARG A 1 93 ? 6.075 -6.648 -23.179 1.00 98.00 93 ARG A N 1
ATOM 743 C CA . ARG A 1 93 ? 5.921 -7.336 -24.467 1.00 98.00 93 ARG A CA 1
ATOM 744 C C . ARG A 1 93 ? 6.105 -6.382 -25.645 1.00 98.00 93 ARG A C 1
ATOM 746 O O . ARG A 1 93 ? 6.742 -6.749 -26.629 1.00 98.00 93 ARG A O 1
ATOM 753 N N . ASP A 1 94 ? 5.552 -5.182 -25.542 1.00 98.19 94 ASP A N 1
ATOM 754 C CA . ASP A 1 94 ? 5.641 -4.169 -26.591 1.00 98.19 94 ASP A CA 1
ATOM 755 C C . ASP A 1 94 ? 7.055 -3.595 -26.705 1.00 98.19 94 ASP A C 1
ATOM 757 O O . ASP A 1 94 ? 7.566 -3.476 -27.816 1.00 98.19 94 ASP A O 1
ATOM 761 N N . ILE A 1 95 ? 7.734 -3.353 -25.576 1.00 97.62 95 ILE A N 1
ATOM 762 C CA . ILE A 1 95 ? 9.148 -2.945 -25.563 1.00 97.62 95 ILE A CA 1
ATOM 763 C C . ILE A 1 95 ? 10.021 -3.995 -26.259 1.00 97.62 95 ILE A C 1
ATOM 765 O O . ILE A 1 95 ? 10.877 -3.632 -27.059 1.00 97.62 95 ILE A O 1
ATOM 769 N N . TYR A 1 96 ? 9.798 -5.291 -26.016 1.00 97.44 96 TYR A N 1
ATOM 770 C CA . TYR A 1 96 ? 10.568 -6.331 -26.707 1.00 97.44 96 TYR A CA 1
ATOM 771 C C . TYR A 1 96 ? 10.340 -6.335 -28.219 1.00 97.44 96 TYR A C 1
ATOM 773 O O . TYR A 1 96 ? 11.293 -6.535 -28.967 1.00 97.44 96 TYR A O 1
ATOM 781 N N . ARG A 1 97 ? 9.108 -6.089 -28.678 1.00 97.56 97 ARG A N 1
ATOM 782 C CA . ARG A 1 97 ? 8.823 -5.986 -30.117 1.00 97.56 97 ARG A CA 1
ATOM 783 C C . ARG A 1 97 ? 9.461 -4.761 -30.755 1.00 97.56 97 ARG A C 1
ATOM 785 O O . 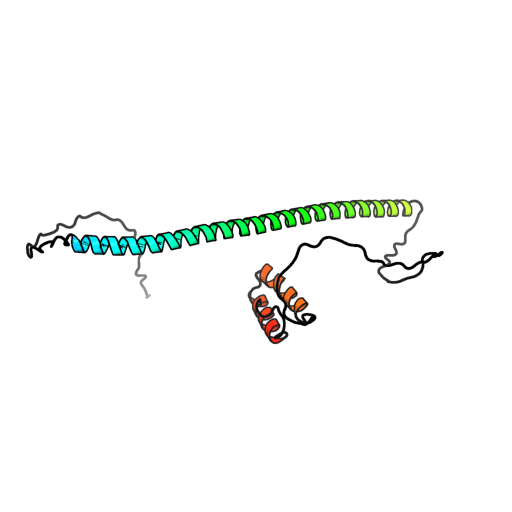ARG A 1 97 ? 9.989 -4.872 -31.856 1.00 97.56 97 ARG A O 1
ATOM 792 N N . ASP A 1 98 ? 9.415 -3.614 -30.085 1.00 97.38 98 ASP A N 1
ATOM 793 C CA . ASP A 1 98 ? 10.053 -2.386 -30.573 1.00 97.38 98 ASP A CA 1
ATOM 794 C C . ASP A 1 98 ? 11.572 -2.565 -30.668 1.00 97.38 98 ASP A C 1
ATOM 796 O O . ASP A 1 98 ? 12.164 -2.257 -31.698 1.00 97.38 98 ASP A O 1
ATOM 800 N N . VAL A 1 99 ? 12.201 -3.150 -29.642 1.00 97.38 99 VAL A N 1
ATOM 801 C CA . VAL A 1 99 ? 13.639 -3.456 -29.665 1.00 97.38 99 VAL A CA 1
ATOM 802 C C . VAL A 1 99 ? 13.993 -4.403 -30.815 1.00 97.38 99 VAL A C 1
ATOM 804 O O . VAL A 1 99 ? 14.978 -4.152 -31.501 1.00 97.38 99 VAL A O 1
ATOM 807 N N . ASP A 1 100 ? 13.199 -5.446 -31.065 1.00 96.12 100 ASP A N 1
ATOM 808 C CA . ASP A 1 100 ? 13.422 -6.388 -32.174 1.00 96.12 100 ASP A CA 1
ATOM 809 C C . ASP A 1 100 ? 13.258 -5.725 -33.553 1.00 96.12 100 ASP A C 1
ATOM 811 O O . ASP A 1 100 ? 14.086 -5.912 -34.449 1.00 96.12 100 ASP A O 1
ATOM 815 N N . THR A 1 101 ? 12.242 -4.869 -33.695 1.00 97.06 101 THR A N 1
ATOM 816 C CA . THR A 1 101 ? 11.988 -4.103 -34.923 1.00 97.06 101 THR A CA 1
ATOM 817 C C . THR A 1 101 ? 13.142 -3.144 -35.200 1.00 97.06 101 THR A C 1
ATOM 819 O O . THR A 1 101 ? 13.752 -3.203 -36.263 1.00 97.06 101 THR A O 1
ATOM 822 N N . ARG A 1 102 ? 13.528 -2.328 -34.212 1.00 96.38 102 ARG A N 1
ATOM 823 C CA . ARG A 1 102 ? 14.653 -1.389 -34.333 1.00 96.38 102 ARG A CA 1
ATOM 824 C C . ARG A 1 102 ? 15.977 -2.096 -34.574 1.00 96.38 102 ARG A C 1
ATOM 826 O O . ARG A 1 102 ? 16.794 -1.607 -35.345 1.00 96.38 102 ARG A O 1
ATOM 833 N N . LEU A 1 103 ? 16.222 -3.231 -33.920 1.00 96.50 103 LEU A N 1
ATOM 834 C CA . LEU A 1 103 ? 17.439 -4.009 -34.141 1.00 96.50 103 LEU A CA 1
ATOM 835 C C . LEU A 1 103 ? 17.492 -4.548 -35.574 1.00 96.50 103 LEU A C 1
ATOM 837 O O . LEU A 1 103 ? 18.555 -4.526 -36.195 1.00 96.50 103 LEU A O 1
ATOM 841 N N . SER A 1 104 ? 16.353 -4.995 -36.102 1.00 95.50 104 SER A N 1
ATOM 842 C CA . SER A 1 104 ? 16.225 -5.443 -37.488 1.00 95.50 104 SER A CA 1
ATOM 843 C C . SER A 1 104 ? 16.446 -4.292 -38.472 1.00 95.50 104 SER A C 1
ATOM 845 O O . SER A 1 104 ? 17.250 -4.435 -39.387 1.00 95.50 104 SER A O 1
ATOM 847 N N . GLU A 1 105 ? 15.844 -3.123 -38.232 1.00 95.50 105 GLU A N 1
ATOM 848 C CA . GLU A 1 105 ? 16.053 -1.908 -39.034 1.00 95.50 105 GLU A CA 1
ATOM 849 C C . GLU A 1 105 ? 17.517 -1.448 -39.022 1.00 95.50 105 GLU A C 1
ATOM 851 O O . GLU A 1 105 ? 18.096 -1.174 -40.072 1.00 95.50 105 GLU A O 1
ATOM 856 N N . VAL A 1 106 ? 18.154 -1.404 -37.846 1.00 95.56 106 VAL A N 1
ATOM 857 C CA . VAL A 1 106 ? 19.579 -1.059 -37.707 1.00 95.56 106 VAL A CA 1
ATOM 858 C C . VAL A 1 106 ? 20.451 -2.075 -38.443 1.00 95.56 106 VAL A C 1
ATOM 860 O O . VAL A 1 106 ? 21.433 -1.698 -39.082 1.00 95.56 106 VAL A O 1
ATOM 863 N N . ARG A 1 107 ? 20.099 -3.365 -38.391 1.00 93.88 107 ARG A N 1
ATOM 864 C CA . ARG A 1 107 ? 20.810 -4.420 -39.116 1.00 93.88 107 ARG A CA 1
ATOM 865 C C . ARG A 1 107 ? 20.652 -4.275 -40.629 1.00 93.88 107 ARG A C 1
ATOM 867 O O . ARG A 1 107 ? 21.646 -4.408 -41.335 1.00 93.88 107 ARG A O 1
ATOM 874 N N . GLU A 1 108 ? 19.453 -4.001 -41.131 1.00 91.06 108 GLU A N 1
ATOM 875 C CA . GLU A 1 108 ? 19.217 -3.763 -42.560 1.00 91.06 108 GLU A CA 1
ATOM 876 C C . GLU A 1 108 ? 19.946 -2.512 -43.054 1.00 91.06 108 GLU A C 1
ATOM 878 O O . GLU A 1 108 ? 20.599 -2.563 -44.096 1.00 91.06 108 GLU A O 1
ATOM 883 N N . GLN A 1 109 ? 19.931 -1.425 -42.276 1.00 90.38 109 GLN A N 1
ATOM 884 C CA . GLN A 1 109 ? 20.727 -0.230 -42.564 1.00 90.38 109 GLN A CA 1
ATOM 885 C C . GLN A 1 109 ? 22.223 -0.561 -42.602 1.00 90.38 109 GLN A C 1
ATOM 887 O O . GLN A 1 109 ? 22.910 -0.174 -43.542 1.00 90.38 109 GLN A O 1
ATOM 892 N N . LEU A 1 110 ? 22.735 -1.339 -41.642 1.00 84.62 110 LEU A N 1
ATOM 893 C CA . LEU A 1 110 ? 24.136 -1.763 -41.636 1.00 84.62 110 LEU A CA 1
ATOM 894 C C . LEU A 1 110 ? 24.486 -2.632 -42.856 1.00 84.62 110 LEU A C 1
ATOM 896 O O . LEU A 1 110 ? 25.568 -2.471 -43.419 1.00 84.62 110 LEU A O 1
ATOM 900 N N . LEU A 1 111 ? 23.591 -3.526 -43.289 1.00 83.75 111 LEU A N 1
ATOM 901 C CA . LEU A 1 111 ? 23.786 -4.334 -44.498 1.00 83.75 111 LEU A CA 1
ATOM 902 C C . LEU A 1 111 ? 23.764 -3.475 -45.770 1.00 83.75 111 LEU A C 1
ATOM 904 O O . LEU A 1 111 ? 24.599 -3.690 -46.645 1.00 83.75 111 LEU A O 1
ATOM 908 N N . ALA A 1 112 ? 22.872 -2.486 -45.857 1.00 80.62 112 ALA A N 1
ATOM 909 C CA . ALA A 1 112 ? 22.817 -1.542 -46.973 1.00 80.62 112 ALA A CA 1
ATOM 910 C C . ALA A 1 112 ? 24.071 -0.651 -47.044 1.00 80.62 112 ALA A C 1
ATOM 912 O O . ALA A 1 112 ? 24.546 -0.353 -48.135 1.00 80.62 112 ALA A O 1
ATOM 913 N N . LEU A 1 113 ? 24.649 -0.286 -45.893 1.00 65.19 113 LEU A N 1
ATOM 914 C CA . LEU A 1 113 ? 25.930 0.427 -45.804 1.00 65.19 113 LEU A CA 1
ATOM 915 C C . LEU A 1 113 ? 27.148 -0.479 -46.061 1.00 65.19 113 LEU A C 1
ATOM 917 O O . LEU A 1 113 ? 28.212 0.019 -46.403 1.00 65.19 113 LEU A O 1
ATOM 921 N N . SER A 1 114 ? 27.011 -1.798 -45.899 1.00 62.78 114 SER A N 1
ATOM 922 C CA . SER A 1 114 ? 28.078 -2.779 -46.171 1.00 62.78 114 SER A CA 1
ATOM 923 C C . SER A 1 114 ? 28.072 -3.282 -47.622 1.00 62.78 114 SER A C 1
ATOM 925 O O . SER A 1 114 ? 28.920 -4.089 -48.001 1.00 62.78 114 SER A O 1
ATOM 927 N N . GLY A 1 115 ? 27.111 -2.817 -48.425 1.00 57.22 115 GLY A N 1
ATOM 928 C CA . GLY A 1 115 ? 26.948 -3.123 -49.842 1.00 57.22 115 GLY A CA 1
ATOM 929 C C . GLY A 1 115 ? 27.670 -2.163 -50.789 1.00 57.22 115 GLY A C 1
ATOM 930 O O . GLY A 1 115 ? 27.201 -2.004 -51.902 1.00 57.22 115 GLY A O 1
ATOM 931 N N . ASP A 1 116 ? 28.745 -1.503 -50.362 1.00 49.84 116 ASP A N 1
ATOM 932 C CA . ASP A 1 116 ? 29.878 -1.030 -51.176 1.00 49.84 116 ASP A CA 1
ATOM 933 C C . ASP A 1 116 ? 30.956 -0.530 -50.193 1.00 49.84 116 ASP A C 1
ATOM 935 O O . ASP A 1 116 ? 30.634 -0.018 -49.124 1.00 49.84 116 ASP A O 1
ATOM 939 N N . GLY A 1 117 ? 32.234 -0.781 -50.464 1.00 50.84 117 GLY A N 1
ATOM 940 C CA . GLY A 1 117 ? 33.281 -0.826 -49.434 1.00 50.84 117 GLY A CA 1
ATOM 941 C C . GLY A 1 117 ? 33.536 0.459 -48.620 1.00 50.84 117 GLY A C 1
ATOM 942 O O . GLY A 1 117 ? 33.712 1.538 -49.174 1.00 50.84 117 GLY A O 1
ATOM 943 N N . GLY A 1 118 ? 33.742 0.288 -47.303 1.00 42.38 118 GLY A N 1
ATOM 944 C CA . GLY A 1 118 ? 34.534 1.195 -46.453 1.00 42.38 118 GLY A CA 1
ATOM 945 C C . GLY A 1 118 ? 33.763 1.969 -45.372 1.00 42.38 118 GLY A C 1
ATOM 946 O O . GLY A 1 118 ? 32.880 2.765 -45.658 1.00 42.38 118 GLY A O 1
ATOM 947 N N . LEU A 1 119 ? 34.159 1.779 -44.106 1.00 44.94 119 LEU A N 1
ATOM 948 C CA . LEU A 1 119 ? 33.698 2.548 -42.934 1.00 44.94 119 LEU A CA 1
ATOM 949 C C . LEU A 1 119 ? 34.118 4.035 -43.039 1.00 44.94 119 LEU A C 1
ATOM 951 O O . LEU A 1 119 ? 35.214 4.321 -43.525 1.00 44.94 119 LEU A O 1
ATOM 955 N N . PRO A 1 120 ? 33.317 4.973 -42.489 1.00 48.53 120 PRO A N 1
ATOM 956 C CA . PRO A 1 120 ? 33.453 5.273 -41.063 1.00 48.53 120 PRO A CA 1
ATOM 957 C C . PRO A 1 120 ? 32.121 5.310 -40.298 1.00 48.53 120 PRO A C 1
ATOM 959 O O . PRO A 1 120 ? 31.135 5.914 -40.712 1.00 48.53 120 PRO A O 1
ATOM 962 N N . ILE A 1 121 ? 32.144 4.723 -39.100 1.00 53.09 121 ILE A N 1
ATOM 963 C CA . ILE A 1 121 ? 31.146 4.947 -38.051 1.00 53.09 121 ILE A CA 1
ATOM 964 C C . ILE A 1 121 ? 31.296 6.393 -37.564 1.00 53.09 121 ILE A C 1
ATOM 966 O O . ILE A 1 121 ? 32.335 6.755 -37.015 1.00 53.09 121 ILE A O 1
ATOM 970 N N . THR A 1 122 ? 30.246 7.200 -37.716 1.00 39.22 122 THR A N 1
ATOM 971 C CA . THR A 1 122 ? 30.073 8.444 -36.954 1.00 39.22 122 THR A CA 1
ATOM 972 C C . THR A 1 122 ? 28.902 8.255 -36.003 1.00 39.22 122 THR A C 1
ATOM 974 O O . THR A 1 122 ? 27.745 8.227 -36.415 1.00 39.22 122 THR A O 1
ATOM 977 N N . ILE A 1 123 ? 29.210 8.107 -34.715 1.00 52.03 123 ILE A N 1
ATOM 978 C CA . ILE A 1 123 ? 28.221 8.126 -33.638 1.00 52.03 123 ILE A CA 1
ATOM 979 C C . ILE A 1 123 ? 27.942 9.604 -33.347 1.00 52.03 123 ILE A C 1
ATOM 981 O O . ILE A 1 123 ? 28.719 10.260 -32.657 1.00 52.03 123 ILE A O 1
ATOM 985 N N . SER A 1 124 ? 26.879 10.164 -33.925 1.00 46.41 124 SER A N 1
ATOM 986 C CA . SER A 1 124 ? 26.453 11.527 -33.597 1.00 46.41 124 SER A CA 1
ATOM 987 C C . SER A 1 124 ? 25.524 11.488 -32.385 1.00 46.41 124 SER A C 1
ATOM 989 O O . SER A 1 124 ? 24.323 11.246 -32.491 1.00 46.41 124 SER A O 1
ATOM 991 N N . SER A 1 125 ? 26.107 11.681 -31.204 1.00 57.50 125 SER A N 1
ATOM 992 C CA . SER A 1 125 ? 25.380 11.992 -29.979 1.00 57.50 125 SER A CA 1
ATOM 993 C C . SER A 1 125 ? 25.195 13.507 -29.855 1.00 57.50 125 SER A C 1
ATOM 995 O O . SER A 1 125 ? 26.153 14.225 -29.575 1.00 57.50 125 SER A O 1
ATOM 997 N N . GLY A 1 126 ? 23.943 13.952 -30.004 1.00 51.03 126 GLY A N 1
ATOM 998 C CA . GLY A 1 126 ? 23.432 15.247 -29.547 1.00 51.03 126 GLY A CA 1
ATOM 999 C C . GLY A 1 126 ? 23.391 16.359 -30.598 1.00 51.03 126 GLY A C 1
ATOM 1000 O O . GLY A 1 126 ? 24.422 16.760 -31.123 1.00 51.03 126 GLY A O 1
ATOM 1001 N N . THR A 1 127 ? 22.202 16.921 -30.849 1.00 29.97 127 THR A N 1
ATOM 1002 C CA . THR A 1 127 ? 21.819 18.310 -30.492 1.00 29.97 127 THR A CA 1
ATOM 1003 C C . THR A 1 127 ? 20.375 18.582 -30.943 1.00 29.97 127 THR A C 1
ATOM 1005 O O . THR A 1 127 ? 19.915 18.093 -31.971 1.00 29.97 127 THR A O 1
ATOM 1008 N N . ALA A 1 128 ? 19.648 19.331 -30.118 1.00 41.44 128 ALA A N 1
ATOM 1009 C CA . ALA A 1 128 ? 18.266 19.741 -30.297 1.00 41.44 128 ALA A CA 1
ATOM 1010 C C . ALA A 1 128 ? 18.053 20.833 -31.374 1.00 41.44 128 ALA A C 1
ATOM 1012 O O . ALA A 1 128 ? 18.937 21.642 -31.635 1.00 41.44 128 ALA A O 1
ATOM 1013 N N . ALA A 1 129 ? 16.793 20.904 -31.825 1.00 39.59 129 ALA A N 1
ATOM 1014 C CA . ALA A 1 129 ? 16.035 22.068 -32.314 1.00 39.59 129 ALA A CA 1
ATOM 1015 C C . ALA A 1 129 ? 16.095 22.497 -33.806 1.00 39.59 129 ALA A C 1
ATOM 1017 O O . ALA A 1 129 ? 17.027 23.136 -34.273 1.00 39.59 129 ALA A O 1
ATOM 1018 N N . SER A 1 130 ? 14.930 22.291 -34.442 1.00 37.41 130 SER A N 1
ATOM 1019 C CA . SER A 1 130 ? 14.120 23.252 -35.221 1.00 37.41 130 SER A CA 1
ATOM 1020 C C . SER A 1 130 ? 14.568 23.779 -36.594 1.00 37.41 130 SER A C 1
ATOM 1022 O O . SER A 1 130 ? 15.509 24.562 -36.693 1.00 37.41 130 SER A O 1
ATOM 1024 N N . GLN A 1 131 ? 13.685 23.497 -37.578 1.00 36.25 131 GLN A N 1
ATOM 1025 C CA . GLN A 1 131 ? 13.205 24.278 -38.753 1.00 36.25 131 GLN A CA 1
ATOM 1026 C C . GLN A 1 131 ? 13.151 23.350 -39.989 1.00 36.25 131 GLN A C 1
ATOM 1028 O O . GLN A 1 131 ? 14.125 22.664 -40.251 1.00 36.25 131 GLN A O 1
ATOM 1033 N N . THR A 1 132 ? 12.099 23.202 -40.801 1.00 30.31 132 THR A N 1
ATOM 1034 C CA . THR A 1 132 ? 10.791 23.859 -40.999 1.00 30.31 132 THR A CA 1
ATOM 1035 C C . THR A 1 132 ? 9.957 22.937 -41.924 1.00 30.31 132 THR A C 1
ATOM 1037 O O . THR A 1 132 ? 10.524 22.366 -42.853 1.00 30.31 132 THR A O 1
ATOM 1040 N N . PRO A 1 133 ? 8.628 22.792 -41.750 1.00 53.53 133 PRO A N 1
ATOM 1041 C CA . PRO A 1 133 ? 7.750 22.145 -42.733 1.00 53.53 133 PRO A CA 1
ATOM 1042 C C . PRO A 1 133 ? 7.205 23.170 -43.752 1.00 53.53 133 PRO A C 1
ATOM 1044 O O . PRO A 1 133 ? 7.013 24.336 -43.388 1.00 53.53 133 PRO A O 1
ATOM 1047 N N . PRO A 1 134 ? 6.889 22.783 -45.004 1.00 44.75 134 PRO A N 1
ATOM 1048 C CA . PRO A 1 134 ? 6.215 23.683 -45.933 1.00 44.75 134 PRO A CA 1
ATOM 1049 C C . PRO A 1 134 ? 4.767 23.921 -45.479 1.00 44.75 134 PRO A C 1
ATOM 1051 O O . PRO A 1 134 ? 4.000 22.984 -45.261 1.00 44.75 134 PRO A O 1
ATOM 1054 N N . LYS A 1 135 ? 4.392 25.199 -45.339 1.00 44.59 135 LYS A N 1
ATOM 1055 C CA . LYS A 1 135 ? 3.031 25.662 -45.038 1.00 44.59 135 LYS A CA 1
ATOM 1056 C C . LYS A 1 135 ? 2.447 26.380 -46.258 1.00 44.59 135 LYS A C 1
ATOM 1058 O O . LYS A 1 135 ? 2.942 27.433 -46.640 1.00 44.59 135 LYS A O 1
ATOM 1063 N N . GLN A 1 136 ? 1.336 25.866 -46.779 1.00 32.31 136 GLN A N 1
ATOM 1064 C CA . GLN A 1 136 ? 0.255 26.653 -47.395 1.00 32.31 136 GLN A CA 1
ATOM 1065 C C . GLN A 1 136 ? -1.006 26.358 -46.560 1.00 32.31 136 GLN A C 1
ATOM 1067 O O . GLN A 1 136 ? -1.338 25.196 -46.357 1.00 32.31 136 GLN A O 1
ATOM 1072 N N . MET A 1 137 ? -1.441 27.312 -45.719 1.00 33.69 137 MET A N 1
ATOM 1073 C CA . MET A 1 137 ? -2.620 28.200 -45.885 1.00 33.69 137 MET A CA 1
ATOM 1074 C C . MET A 1 137 ? -3.923 27.391 -46.028 1.00 33.69 137 MET A C 1
ATOM 1076 O O . MET A 1 137 ? -4.051 26.622 -46.966 1.00 33.69 137 MET A O 1
ATOM 1080 N N . VAL A 1 138 ? -4.897 27.446 -45.110 1.00 34.94 138 VAL A N 1
ATOM 1081 C CA . VAL A 1 138 ? -5.845 28.554 -44.823 1.00 34.94 138 VAL A CA 1
ATOM 1082 C C . VAL A 1 138 ? -6.622 28.155 -43.539 1.00 34.94 138 VAL A C 1
ATOM 1084 O O . VAL A 1 138 ? -7.137 27.047 -43.464 1.00 34.94 138 VAL A O 1
ATOM 1087 N N . SER A 1 139 ? -6.439 28.826 -42.393 1.00 33.00 139 SER A N 1
ATOM 1088 C CA . SER A 1 139 ? -7.361 29.776 -41.722 1.00 33.00 139 SER A CA 1
ATOM 1089 C C . SER A 1 139 ? -8.849 29.372 -41.600 1.00 33.00 139 SER A C 1
ATOM 1091 O O . SER A 1 139 ? -9.569 29.388 -42.591 1.00 33.00 139 SER A O 1
ATOM 1093 N N . ASN A 1 140 ? -9.350 29.144 -40.376 1.00 33.44 140 ASN A N 1
ATOM 1094 C CA . ASN A 1 140 ? -10.257 30.081 -39.683 1.00 33.44 140 ASN A CA 1
ATOM 1095 C C . ASN A 1 140 ? -10.883 29.489 -38.406 1.00 33.44 140 ASN A C 1
ATOM 1097 O O . ASN A 1 140 ? -11.568 28.475 -38.418 1.00 33.44 140 ASN A O 1
ATOM 1101 N N . GLN A 1 141 ? -10.607 30.196 -37.311 1.00 39.38 141 GLN A N 1
ATOM 1102 C CA . GLN A 1 141 ? -11.491 30.600 -36.217 1.00 39.38 141 GLN A CA 1
ATOM 1103 C C . GLN A 1 141 ? -12.917 30.019 -36.169 1.00 39.38 141 GLN A C 1
ATOM 1105 O O . GLN A 1 141 ? -13.730 30.247 -37.060 1.00 39.38 141 GLN A O 1
ATOM 1110 N N . GLY A 1 142 ? -13.247 29.407 -35.028 1.00 27.11 142 GLY A N 1
ATOM 1111 C CA . GLY A 1 142 ? -14.622 29.123 -34.629 1.00 27.11 142 GLY A CA 1
ATOM 1112 C C . GLY A 1 142 ? -14.688 28.268 -33.369 1.00 27.11 142 GLY A C 1
ATOM 1113 O O . GLY A 1 142 ? -14.606 27.050 -33.449 1.00 27.11 142 GLY A O 1
ATOM 1114 N N . ASN A 1 143 ? -14.864 28.903 -32.209 1.00 42.31 143 ASN A N 1
ATOM 1115 C CA . ASN A 1 143 ? -15.615 28.274 -31.125 1.00 42.31 143 ASN A CA 1
ATOM 1116 C C . ASN A 1 143 ? -17.090 28.639 -31.354 1.00 42.31 143 ASN A C 1
ATOM 1118 O O . ASN A 1 143 ? -17.379 29.814 -31.598 1.00 42.31 143 ASN A O 1
ATOM 1122 N N . PRO A 1 144 ? -18.008 27.667 -31.300 1.00 42.62 144 PRO A N 1
ATOM 1123 C CA . PRO A 1 144 ? -19.065 27.787 -30.306 1.00 42.62 144 PRO A CA 1
ATOM 1124 C C . PRO A 1 144 ? -19.393 26.455 -29.612 1.00 42.62 144 PRO A C 1
ATOM 1126 O O . PRO A 1 144 ? -19.506 25.398 -30.220 1.00 42.62 144 PRO A O 1
ATOM 1129 N N . THR A 1 145 ? -19.561 26.573 -28.300 1.00 34.06 145 THR A N 1
ATOM 1130 C CA . THR A 1 145 ? -20.627 26.021 -27.452 1.00 34.06 145 THR A CA 1
ATOM 1131 C C . THR A 1 145 ? -21.572 24.960 -28.047 1.00 34.06 145 THR A C 1
ATOM 1133 O O . THR A 1 145 ? -22.286 25.227 -29.011 1.00 34.06 145 THR A O 1
ATOM 1136 N N . GLY A 1 146 ? -21.722 23.830 -27.338 1.00 28.56 146 GLY A N 1
ATOM 1137 C CA . GLY A 1 146 ? -22.856 22.910 -27.502 1.00 28.56 146 GLY A CA 1
ATOM 1138 C C . GLY A 1 146 ? -22.792 21.625 -26.656 1.00 28.56 146 GLY A C 1
ATOM 1139 O O . GLY A 1 146 ? -22.307 20.619 -27.148 1.00 28.56 146 GLY A O 1
ATOM 1140 N N . ASN A 1 147 ? -23.270 21.705 -25.400 1.00 35.09 147 ASN A N 1
ATOM 1141 C CA . ASN A 1 147 ? -24.224 20.821 -24.675 1.00 35.09 147 ASN A CA 1
ATOM 1142 C C . ASN A 1 147 ? -24.208 19.294 -24.964 1.00 35.09 147 ASN A C 1
ATOM 1144 O O . ASN A 1 147 ? -24.268 18.912 -26.121 1.00 35.09 147 ASN A O 1
ATOM 1148 N N . LYS A 1 148 ? -24.349 18.309 -24.053 1.00 43.56 148 LYS A N 1
ATOM 1149 C CA . LYS A 1 148 ? -24.790 18.088 -22.637 1.00 43.56 148 LYS A CA 1
ATOM 1150 C C . LYS A 1 148 ? -24.893 16.508 -22.503 1.00 43.56 148 LYS A C 1
ATOM 1152 O O . LYS A 1 148 ? -24.948 15.907 -23.577 1.00 43.56 148 LYS A O 1
ATOM 1157 N N . PRO A 1 149 ? -24.979 15.770 -21.349 1.00 41.47 149 PRO A N 1
ATOM 1158 C CA . PRO A 1 149 ? -25.338 16.158 -19.976 1.00 41.47 149 PRO A CA 1
ATOM 1159 C C . PRO A 1 149 ? -24.405 15.810 -18.813 1.00 41.47 149 PRO A C 1
ATOM 1161 O O . PRO A 1 149 ? -23.809 14.745 -18.716 1.00 41.47 149 PRO A O 1
ATOM 1164 N N . GLU A 1 150 ? -24.473 16.733 -17.857 1.00 32.62 150 GLU A N 1
ATOM 1165 C CA . GLU A 1 150 ? -24.271 16.586 -16.422 1.00 32.62 150 GLU A CA 1
ATOM 1166 C C . GLU A 1 150 ? -25.153 15.497 -15.790 1.00 32.62 150 GLU A C 1
ATOM 1168 O O . GLU A 1 150 ? -26.325 15.327 -16.139 1.00 32.62 150 GLU A O 1
ATOM 1173 N N . THR A 1 151 ? -24.647 14.902 -14.710 1.00 26.48 151 THR A N 1
ATOM 1174 C CA . THR A 1 151 ? -25.457 14.678 -13.504 1.00 26.48 151 THR A CA 1
ATOM 1175 C C . THR A 1 151 ? -24.591 14.938 -12.261 1.00 26.48 151 THR A C 1
ATOM 1177 O O . THR A 1 151 ? -23.788 14.111 -11.852 1.00 26.48 151 THR A O 1
ATOM 1180 N N . THR A 1 152 ? -24.700 16.176 -11.768 1.00 28.42 152 THR A N 1
ATOM 1181 C CA . THR A 1 152 ? -24.703 16.653 -10.365 1.00 28.42 152 THR A CA 1
ATOM 1182 C C . THR A 1 152 ? -23.751 16.059 -9.306 1.00 28.42 152 THR A C 1
ATOM 1184 O O . THR A 1 152 ? -23.941 14.953 -8.808 1.00 28.42 152 THR A O 1
ATOM 1187 N N . THR A 1 153 ? -22.839 16.926 -8.852 1.00 35.56 153 THR A N 1
ATOM 1188 C CA . THR A 1 153 ? -22.093 16.977 -7.571 1.00 35.56 153 THR A CA 1
ATOM 1189 C C . THR A 1 153 ? -23.022 16.955 -6.325 1.00 35.56 153 THR A C 1
ATOM 1191 O O . THR A 1 153 ? -24.219 17.192 -6.496 1.00 35.56 153 THR A O 1
ATOM 1194 N N . PRO A 1 154 ? -22.536 16.752 -5.067 1.00 40.44 154 PRO A N 1
ATOM 1195 C CA . PRO A 1 154 ? -21.712 17.761 -4.369 1.00 40.44 154 PRO A CA 1
ATOM 1196 C C . PRO A 1 154 ? -20.629 17.194 -3.418 1.00 40.44 154 PRO A C 1
ATOM 1198 O O . PRO A 1 154 ? -20.940 16.562 -2.414 1.00 40.44 154 PRO A O 1
ATOM 1201 N N . ALA A 1 155 ? -19.355 17.530 -3.650 1.00 34.12 155 ALA A N 1
ATOM 1202 C CA . ALA A 1 155 ? -18.317 17.474 -2.618 1.00 34.12 155 ALA A CA 1
ATOM 1203 C C . ALA A 1 155 ? -17.724 18.874 -2.437 1.00 34.12 155 ALA A C 1
ATOM 1205 O O . ALA A 1 155 ? -17.337 19.542 -3.397 1.00 34.12 155 ALA A O 1
ATOM 1206 N N . ALA A 1 156 ? -17.784 19.333 -1.192 1.00 37.75 156 ALA A N 1
ATOM 1207 C CA . ALA A 1 156 ? -17.613 20.708 -0.775 1.00 37.75 156 ALA A CA 1
ATOM 1208 C C . ALA A 1 156 ? -16.172 21.230 -0.895 1.00 37.75 156 ALA A C 1
ATOM 1210 O O . ALA A 1 156 ? -15.183 20.506 -0.879 1.00 37.75 156 ALA A O 1
ATOM 1211 N N . LYS A 1 157 ? -16.133 22.553 -1.004 1.00 33.78 157 LYS A N 1
ATOM 1212 C CA . LYS A 1 157 ? -15.033 23.480 -1.243 1.00 33.78 157 LYS A CA 1
ATOM 1213 C C . LYS A 1 157 ? -14.282 23.805 0.056 1.00 33.78 157 LYS A C 1
ATOM 1215 O O . LYS A 1 157 ? -14.939 24.104 1.047 1.00 33.78 157 LYS A O 1
ATOM 1220 N N . ASN A 1 158 ? -12.948 23.834 0.004 1.00 36.78 158 ASN A N 1
ATOM 1221 C CA . ASN A 1 158 ? -12.028 24.792 0.663 1.00 36.78 158 ASN A CA 1
ATOM 1222 C C . ASN A 1 158 ? -10.587 24.255 0.540 1.00 36.78 158 ASN A C 1
ATOM 1224 O O . ASN A 1 158 ? -10.400 23.062 0.726 1.00 36.78 158 ASN A O 1
ATOM 1228 N N . THR A 1 159 ? -9.493 24.974 0.273 1.00 36.47 159 THR A N 1
ATOM 1229 C CA . THR A 1 159 ? -9.126 26.362 -0.092 1.00 36.47 159 THR A CA 1
ATOM 1230 C C . THR A 1 159 ? -7.612 26.291 -0.394 1.00 36.47 159 THR A C 1
ATOM 1232 O O . THR A 1 159 ? -6.916 25.788 0.474 1.00 36.47 159 THR A O 1
ATOM 1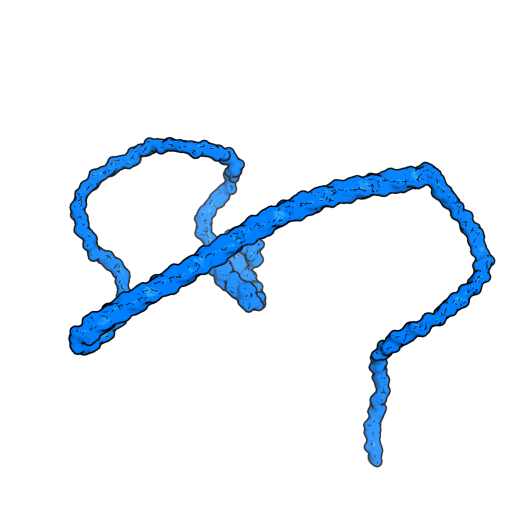235 N N . ASN A 1 160 ? -7.151 26.755 -1.574 1.00 34.19 160 ASN A N 1
ATOM 1236 C CA . ASN A 1 160 ? -5.807 27.262 -1.997 1.00 34.19 160 ASN A CA 1
ATOM 1237 C C . ASN A 1 160 ? -4.485 26.854 -1.273 1.00 34.19 160 ASN A C 1
ATOM 1239 O O . ASN A 1 160 ? -4.494 26.713 -0.059 1.00 34.19 160 ASN A O 1
ATOM 1243 N N . PRO A 1 161 ? -3.286 26.907 -1.915 1.00 42.50 161 PRO A N 1
ATOM 1244 C CA . PRO A 1 161 ? -2.942 27.141 -3.324 1.00 42.50 161 PRO A CA 1
ATOM 1245 C C . PRO A 1 161 ? -2.098 25.992 -3.925 1.00 42.50 161 PRO A C 1
ATOM 1247 O O . PRO A 1 161 ? -1.616 25.101 -3.229 1.00 42.50 161 PRO A O 1
ATOM 1250 N N . THR A 1 162 ? -1.873 26.038 -5.236 1.00 40.78 162 THR A N 1
ATOM 1251 C CA . THR A 1 162 ? -0.863 25.246 -5.949 1.00 40.78 162 THR A CA 1
ATOM 1252 C C . THR A 1 162 ? 0.540 25.643 -5.468 1.00 40.78 162 THR A C 1
ATOM 1254 O O . THR A 1 162 ? 1.239 26.411 -6.120 1.00 40.78 162 THR A O 1
ATOM 1257 N N . LEU A 1 163 ? 0.943 25.171 -4.289 1.00 45.03 163 LEU A N 1
ATOM 1258 C CA . LEU A 1 163 ? 2.347 25.109 -3.909 1.00 45.03 163 LEU A CA 1
ATOM 1259 C C . LEU A 1 163 ? 2.959 24.006 -4.764 1.00 45.03 163 LEU A C 1
ATOM 1261 O O . LEU A 1 163 ? 2.560 22.843 -4.682 1.00 45.03 163 LEU A O 1
ATOM 1265 N N . VAL A 1 164 ? 3.896 24.386 -5.625 1.00 51.41 164 VAL A N 1
ATOM 1266 C CA . VAL A 1 164 ? 4.900 23.452 -6.128 1.00 51.41 164 VAL A CA 1
ATOM 1267 C C . VAL A 1 164 ? 5.515 22.851 -4.862 1.00 51.41 164 VAL A C 1
ATOM 1269 O O . VAL A 1 164 ? 6.148 23.575 -4.101 1.00 51.41 164 VAL A O 1
ATOM 1272 N N . ASP A 1 165 ? 5.165 21.605 -4.527 1.00 64.62 165 ASP A N 1
ATOM 1273 C CA . ASP A 1 165 ? 5.539 21.015 -3.240 1.00 64.62 165 ASP A CA 1
ATOM 1274 C C . ASP A 1 165 ? 7.053 20.816 -3.245 1.00 64.62 165 ASP A C 1
ATOM 1276 O O . ASP A 1 165 ? 7.569 19.892 -3.870 1.00 64.62 165 ASP A O 1
ATOM 1280 N N . GLU A 1 166 ? 7.760 21.738 -2.595 1.00 65.38 166 GLU A N 1
ATOM 1281 C CA . GLU A 1 166 ? 9.211 21.906 -2.710 1.00 65.38 166 GLU A CA 1
ATOM 1282 C C . GLU A 1 166 ? 10.007 20.713 -2.145 1.00 65.38 166 GLU A C 1
ATOM 1284 O O . GLU A 1 166 ? 11.223 20.659 -2.270 1.00 65.38 166 GLU A O 1
ATOM 1289 N N . GLY A 1 167 ? 9.331 19.707 -1.586 1.00 76.00 167 GLY A N 1
ATOM 1290 C CA . GLY A 1 167 ? 9.924 18.483 -1.065 1.00 76.00 167 GLY A CA 1
ATOM 1291 C C . GLY A 1 167 ? 9.677 17.226 -1.905 1.00 76.00 167 GLY A C 1
ATOM 1292 O O . GLY A 1 167 ? 10.192 16.172 -1.540 1.00 76.00 167 GLY A O 1
ATOM 1293 N N . ILE A 1 168 ? 8.913 17.279 -3.003 1.00 84.31 168 ILE A N 1
ATOM 1294 C CA . ILE A 1 168 ? 8.483 16.056 -3.706 1.00 84.31 168 ILE A CA 1
ATOM 1295 C C . ILE A 1 168 ? 9.656 15.196 -4.197 1.00 84.31 168 ILE A C 1
ATOM 1297 O O . ILE A 1 168 ? 9.647 13.978 -4.014 1.00 84.31 168 ILE A O 1
ATOM 1301 N N . ASP A 1 169 ? 10.696 15.821 -4.749 1.00 85.56 169 ASP A N 1
ATOM 1302 C CA . ASP A 1 169 ? 11.875 15.111 -5.248 1.00 85.56 169 ASP A CA 1
ATOM 1303 C C . ASP A 1 169 ? 12.667 14.492 -4.093 1.00 85.56 169 ASP A C 1
ATOM 1305 O O . ASP A 1 169 ? 12.984 13.303 -4.120 1.00 85.56 169 ASP A O 1
ATOM 1309 N N . SER A 1 170 ? 12.894 15.263 -3.027 1.00 84.38 170 SER A N 1
ATOM 1310 C CA . SER A 1 170 ? 13.559 14.800 -1.806 1.00 84.38 170 SER A CA 1
ATOM 1311 C C . SER A 1 170 ? 12.806 13.646 -1.143 1.00 84.38 170 SER A C 1
ATOM 1313 O O . SER A 1 170 ? 13.435 12.693 -0.700 1.00 84.38 170 SER A O 1
ATOM 1315 N N . TYR A 1 171 ? 11.471 13.683 -1.124 1.00 87.69 171 TYR A N 1
ATOM 1316 C CA . TYR A 1 171 ? 10.627 12.619 -0.582 1.00 87.69 171 TYR A CA 1
ATOM 1317 C C . TYR A 1 171 ? 10.703 11.335 -1.423 1.00 87.69 171 TYR A C 1
ATOM 1319 O O . TYR A 1 171 ? 10.846 10.229 -0.892 1.00 87.69 171 TYR A O 1
ATOM 1327 N N . ASN A 1 172 ? 10.689 11.473 -2.752 1.00 89.75 172 ASN A N 1
ATOM 1328 C CA . ASN A 1 172 ? 10.787 10.347 -3.682 1.00 89.75 172 ASN A CA 1
ATOM 1329 C C . ASN A 1 172 ? 12.141 9.622 -3.608 1.00 89.75 172 ASN A C 1
ATOM 1331 O O . ASN A 1 172 ? 12.195 8.415 -3.851 1.00 89.75 172 ASN A O 1
ATOM 1335 N N . LEU A 1 173 ? 13.218 10.314 -3.224 1.00 89.62 173 LEU A N 1
ATOM 1336 C CA . LEU A 1 173 ? 14.537 9.702 -3.015 1.00 89.62 173 LEU A CA 1
ATOM 1337 C C . LEU A 1 173 ? 14.597 8.780 -1.784 1.00 89.62 173 LEU A C 1
ATOM 1339 O O . LEU A 1 173 ? 15.495 7.942 -1.697 1.00 89.62 173 LEU A O 1
ATOM 1343 N N . ILE A 1 174 ? 13.644 8.885 -0.853 1.00 90.56 174 ILE A N 1
ATOM 1344 C CA . ILE A 1 174 ? 13.649 8.126 0.408 1.00 90.56 174 ILE A CA 1
ATOM 1345 C C . ILE A 1 174 ? 12.963 6.761 0.242 1.00 90.56 174 ILE A C 1
ATOM 1347 O O . ILE A 1 174 ? 13.384 5.768 0.838 1.00 90.56 174 ILE A O 1
ATOM 1351 N N . PHE A 1 175 ? 11.954 6.668 -0.630 1.00 87.69 175 PHE A N 1
ATOM 1352 C CA . PHE A 1 175 ? 11.224 5.423 -0.908 1.00 87.69 175 PHE A CA 1
ATOM 1353 C C . PHE A 1 175 ? 12.113 4.217 -1.278 1.00 87.69 175 PHE A C 1
ATOM 1355 O O . PHE A 1 175 ? 11.873 3.119 -0.759 1.00 87.69 175 PHE A O 1
ATOM 1362 N N . PRO A 1 176 ? 13.139 4.361 -2.141 1.00 93.19 176 PRO A N 1
ATOM 1363 C CA . PRO A 1 176 ? 14.066 3.277 -2.457 1.00 93.19 176 PRO A CA 1
ATOM 1364 C C . PRO A 1 176 ? 14.829 2.750 -1.237 1.00 93.19 176 PRO A C 1
ATOM 1366 O O . PRO A 1 176 ? 15.059 1.547 -1.145 1.00 93.19 176 PRO A O 1
ATOM 1369 N N . LEU A 1 177 ? 15.180 3.613 -0.276 1.00 91.69 177 LEU A N 1
ATOM 1370 C CA . LEU A 1 177 ? 15.887 3.201 0.942 1.00 91.69 177 LEU A CA 1
ATOM 1371 C C . LEU A 1 177 ? 15.015 2.262 1.786 1.00 91.69 177 LEU A C 1
ATOM 1373 O O . LEU A 1 177 ? 15.487 1.225 2.252 1.00 91.69 177 LEU A O 1
ATOM 1377 N N . VAL A 1 178 ? 13.718 2.567 1.902 1.00 90.12 178 VAL A N 1
ATOM 1378 C CA . VAL A 1 178 ? 12.742 1.713 2.600 1.00 90.12 178 VAL A CA 1
ATOM 1379 C C . VAL A 1 178 ? 12.556 0.380 1.871 1.00 90.12 178 VAL A C 1
ATOM 1381 O O . VAL A 1 178 ? 12.580 -0.682 2.496 1.00 90.12 178 VAL A O 1
ATOM 1384 N N . ARG A 1 179 ? 12.423 0.416 0.538 1.00 92.12 179 ARG A N 1
ATOM 1385 C CA . ARG A 1 179 ? 12.300 -0.783 -0.314 1.00 92.12 179 ARG A CA 1
ATOM 1386 C C . ARG A 1 179 ? 13.509 -1.711 -0.197 1.00 92.12 179 ARG A C 1
ATOM 1388 O O . ARG A 1 179 ? 13.337 -2.926 -0.153 1.00 92.12 179 ARG A O 1
ATOM 1395 N N . ASN A 1 180 ? 14.707 -1.141 -0.108 1.00 95.19 180 ASN A N 1
ATOM 1396 C CA . ASN A 1 180 ? 15.964 -1.882 -0.015 1.00 95.19 180 ASN A CA 1
ATOM 1397 C C . ASN A 1 180 ? 16.295 -2.339 1.416 1.00 95.19 180 ASN A C 1
ATOM 1399 O O . ASN A 1 180 ? 17.348 -2.929 1.634 1.00 95.19 180 ASN A O 1
ATOM 1403 N N . LYS A 1 181 ? 15.390 -2.119 2.385 1.00 94.06 181 LYS A N 1
ATOM 1404 C CA . LYS A 1 181 ? 15.577 -2.408 3.820 1.00 94.06 181 LYS A CA 1
ATOM 1405 C C . LYS A 1 181 ? 16.717 -1.620 4.475 1.00 94.06 181 LYS A C 1
ATOM 1407 O O . LYS A 1 181 ? 17.152 -1.956 5.578 1.00 94.06 181 LYS A O 1
ATOM 1412 N N . ASN A 1 182 ? 17.143 -0.523 3.856 1.00 95.06 182 ASN A N 1
ATOM 1413 C CA . ASN A 1 182 ? 18.112 0.415 4.414 1.00 95.06 182 ASN A CA 1
ATOM 1414 C C . ASN A 1 182 ? 17.411 1.359 5.404 1.00 95.06 182 ASN A C 1
ATOM 1416 O O . ASN A 1 182 ? 17.389 2.576 5.227 1.00 95.06 182 ASN A O 1
ATOM 1420 N N . TYR A 1 183 ? 16.816 0.802 6.463 1.00 93.31 183 TYR A N 1
ATOM 1421 C CA . TYR A 1 183 ? 16.017 1.578 7.417 1.00 93.31 183 TYR A CA 1
ATOM 1422 C C . TYR A 1 183 ? 16.845 2.630 8.163 1.00 93.31 183 TYR A C 1
ATOM 1424 O O . TYR A 1 183 ? 16.346 3.716 8.436 1.00 93.31 183 TYR A O 1
ATOM 1432 N N . ALA A 1 184 ? 18.120 2.344 8.445 1.00 93.12 184 ALA A N 1
ATOM 1433 C CA . ALA A 1 184 ? 19.014 3.285 9.119 1.00 93.12 184 ALA A CA 1
ATOM 1434 C C . ALA A 1 184 ? 19.218 4.580 8.307 1.00 93.12 184 ALA A C 1
ATOM 1436 O O . ALA A 1 184 ? 19.128 5.675 8.858 1.00 93.12 184 ALA A O 1
ATOM 1437 N N . GLU A 1 185 ? 19.432 4.462 6.995 1.00 91.69 185 GLU A N 1
ATOM 1438 C CA . GLU A 1 185 ? 19.567 5.614 6.094 1.00 91.69 185 GLU A CA 1
ATOM 1439 C C . GLU A 1 185 ? 18.214 6.277 5.821 1.00 91.69 185 GLU A C 1
ATOM 1441 O O . GLU A 1 185 ? 18.129 7.504 5.807 1.00 91.69 185 GLU A O 1
ATOM 1446 N N . ALA A 1 186 ? 17.144 5.487 5.673 1.00 93.75 186 ALA A N 1
ATOM 1447 C CA . ALA A 1 186 ? 15.797 6.004 5.442 1.00 93.75 186 ALA A CA 1
ATOM 1448 C C . ALA A 1 186 ? 15.315 6.907 6.589 1.00 93.75 186 ALA A C 1
ATOM 1450 O O . ALA A 1 186 ? 14.802 7.993 6.338 1.00 93.75 186 ALA A O 1
ATOM 1451 N N . ILE A 1 187 ? 15.532 6.504 7.848 1.00 93.12 187 ILE A N 1
ATOM 1452 C CA . ILE A 1 187 ? 15.157 7.302 9.028 1.00 93.12 187 ILE A CA 1
ATOM 1453 C C . ILE A 1 187 ? 15.901 8.642 9.043 1.00 93.12 187 ILE A C 1
ATOM 1455 O O . ILE A 1 187 ? 15.306 9.682 9.330 1.00 93.12 187 ILE A O 1
ATOM 1459 N N . LEU A 1 188 ? 17.202 8.643 8.735 1.00 94.69 188 LEU A N 1
ATOM 1460 C CA . LEU A 1 188 ? 17.983 9.880 8.659 1.00 94.69 188 LEU A CA 1
ATOM 1461 C C . LEU A 1 188 ? 17.490 10.781 7.522 1.00 94.69 188 LEU A C 1
ATOM 1463 O O . LEU A 1 188 ? 17.387 11.994 7.703 1.00 94.69 188 LEU A O 1
ATOM 1467 N N . ALA A 1 189 ? 17.146 10.195 6.376 1.00 91.81 189 ALA A N 1
ATOM 1468 C CA . ALA A 1 189 ? 16.637 10.929 5.228 1.00 91.81 189 ALA A CA 1
ATOM 1469 C C . ALA A 1 189 ? 15.253 11.549 5.499 1.00 91.81 189 ALA A C 1
ATOM 1471 O O . ALA A 1 189 ? 15.064 12.727 5.202 1.00 91.81 189 ALA A O 1
ATOM 1472 N N . TYR A 1 190 ? 14.330 10.830 6.151 1.00 93.25 190 TYR A N 1
ATOM 1473 C CA . TYR A 1 190 ? 13.035 11.379 6.577 1.00 93.25 190 TYR A CA 1
ATOM 1474 C C . TYR A 1 190 ? 13.176 12.478 7.637 1.00 93.25 190 TYR A C 1
ATOM 1476 O O . TYR A 1 190 ? 12.547 13.530 7.531 1.00 93.25 190 TYR A O 1
ATOM 1484 N N . GLN A 1 191 ? 14.063 12.312 8.620 1.00 93.00 191 GLN A N 1
ATOM 1485 C CA . GLN A 1 191 ? 14.314 13.374 9.599 1.00 93.00 191 GLN A CA 1
ATOM 1486 C C . GLN A 1 191 ? 14.913 14.635 8.966 1.00 93.00 191 GLN A C 1
ATOM 1488 O O . GLN A 1 191 ? 14.560 15.748 9.357 1.00 93.00 191 GLN A O 1
ATOM 1493 N N . ASN A 1 192 ? 15.812 14.483 7.990 1.00 93.12 192 ASN A N 1
ATOM 1494 C CA . ASN A 1 192 ? 16.335 15.617 7.231 1.00 93.12 192 ASN A CA 1
ATOM 1495 C C . ASN A 1 192 ? 15.243 16.255 6.368 1.00 93.12 192 ASN A C 1
ATOM 1497 O O . ASN A 1 192 ? 15.143 17.477 6.330 1.00 93.12 192 ASN A O 1
ATOM 1501 N N . PHE A 1 193 ? 14.377 15.449 5.757 1.00 93.00 193 PHE A N 1
ATOM 1502 C CA . PHE A 1 193 ? 13.237 15.925 4.985 1.00 93.00 193 PHE A CA 1
ATOM 1503 C C . PHE A 1 193 ? 12.298 16.812 5.814 1.00 93.00 193 PHE A C 1
ATOM 1505 O O . PHE A 1 193 ? 11.990 17.923 5.391 1.00 93.00 193 PHE A O 1
ATOM 1512 N N . ILE A 1 194 ? 11.921 16.388 7.025 1.00 92.25 194 ILE A N 1
ATOM 1513 C CA . ILE A 1 194 ? 11.060 17.176 7.926 1.00 92.25 194 ILE A CA 1
ATOM 1514 C C . ILE A 1 194 ? 11.730 18.505 8.327 1.00 92.25 194 ILE A C 1
ATOM 1516 O O . ILE A 1 194 ? 11.054 19.523 8.466 1.00 92.25 194 ILE A O 1
ATOM 1520 N N . LYS A 1 195 ? 13.062 18.522 8.489 1.00 92.50 195 LYS A N 1
ATOM 1521 C CA . LYS A 1 195 ? 13.826 19.739 8.823 1.00 92.50 195 LYS A CA 1
ATOM 1522 C C . LYS A 1 195 ? 13.957 20.706 7.648 1.00 92.50 195 LYS A C 1
ATOM 1524 O O . LYS A 1 195 ? 13.862 21.913 7.852 1.00 92.50 195 LYS A O 1
ATOM 1529 N N . THR A 1 196 ? 14.214 20.193 6.447 1.00 89.75 196 THR A N 1
ATOM 1530 C CA . THR A 1 196 ? 14.431 21.003 5.239 1.00 89.75 196 THR A CA 1
ATOM 1531 C C . THR A 1 196 ? 13.111 21.472 4.628 1.00 89.75 196 THR A C 1
ATOM 1533 O O . THR A 1 196 ? 13.044 22.585 4.115 1.00 89.75 196 THR A O 1
ATOM 1536 N N . TYR A 1 197 ? 12.050 20.669 4.741 1.00 90.56 197 TYR A N 1
ATOM 1537 C CA . TYR A 1 197 ? 10.736 20.936 4.154 1.00 90.56 197 TYR A CA 1
ATOM 1538 C C . TYR A 1 197 ? 9.608 20.860 5.193 1.00 90.56 197 TYR A C 1
ATOM 1540 O O . TYR A 1 197 ? 8.675 20.073 5.034 1.00 90.56 197 TYR A O 1
ATOM 1548 N N . PRO A 1 198 ? 9.621 21.708 6.238 1.00 88.38 198 PRO A N 1
ATOM 1549 C CA . PRO A 1 198 ? 8.634 21.648 7.321 1.00 88.38 198 PRO A CA 1
ATOM 1550 C C . PRO A 1 198 ? 7.200 21.973 6.874 1.00 88.38 198 PRO A C 1
ATOM 1552 O O . PRO A 1 198 ? 6.256 21.708 7.609 1.00 88.38 198 PRO A O 1
ATOM 1555 N N . GLN A 1 199 ? 7.033 22.575 5.692 1.00 86.69 199 GLN A N 1
ATOM 1556 C CA . GLN A 1 199 ? 5.736 22.922 5.103 1.00 86.69 199 GLN A CA 1
ATOM 1557 C C . GLN A 1 199 ? 5.306 21.956 3.984 1.00 86.69 199 GLN A C 1
ATOM 1559 O O . GLN A 1 199 ? 4.262 22.177 3.373 1.00 86.69 199 GLN A O 1
ATOM 1564 N N . SER A 1 200 ? 6.090 20.911 3.676 1.00 86.31 200 SER A N 1
ATOM 1565 C CA . SER A 1 200 ? 5.701 19.956 2.631 1.00 86.31 200 SER A CA 1
ATOM 1566 C C . SER A 1 200 ? 4.484 19.145 3.066 1.00 86.31 200 SER A C 1
ATOM 1568 O O . SER A 1 200 ? 4.374 18.702 4.213 1.00 86.31 200 SER A O 1
ATOM 1570 N N . LYS A 1 201 ? 3.594 18.865 2.110 1.00 85.75 201 LYS A N 1
ATOM 1571 C CA . LYS A 1 201 ? 2.411 18.024 2.335 1.00 85.75 201 LYS A CA 1
ATOM 1572 C C . LYS A 1 201 ? 2.754 16.582 2.726 1.00 85.75 201 LYS A C 1
ATOM 1574 O O . LYS A 1 201 ? 1.872 15.859 3.181 1.00 85.75 201 LYS A O 1
ATOM 1579 N N . PHE A 1 202 ? 4.002 16.154 2.521 1.00 84.56 202 PHE A N 1
ATOM 1580 C CA . PHE A 1 202 ? 4.462 14.799 2.821 1.00 84.56 202 PHE A CA 1
ATOM 1581 C C . PHE A 1 202 ? 5.071 14.652 4.220 1.00 84.56 202 PHE A C 1
ATOM 1583 O O . PHE A 1 202 ? 5.348 13.528 4.625 1.00 84.56 202 PHE A O 1
ATOM 1590 N N . VAL A 1 203 ? 5.233 15.742 4.982 1.00 85.94 203 VAL A N 1
ATOM 1591 C CA . VAL A 1 203 ? 5.710 15.700 6.380 1.00 85.94 203 VAL A CA 1
ATOM 1592 C C . VAL A 1 203 ? 4.895 14.747 7.268 1.00 85.94 203 VAL A C 1
ATOM 1594 O O . VAL A 1 203 ? 5.508 14.017 8.038 1.00 85.94 203 VAL A O 1
ATOM 1597 N N . PRO A 1 204 ? 3.553 14.662 7.165 1.00 85.81 204 PRO A N 1
ATOM 1598 C CA . PRO A 1 204 ? 2.778 13.699 7.952 1.00 85.81 204 PRO A CA 1
ATOM 1599 C C . PRO A 1 204 ? 3.046 12.226 7.601 1.00 85.81 204 PRO A C 1
ATOM 1601 O O . PRO A 1 204 ? 2.639 11.347 8.353 1.00 85.81 204 PRO A O 1
ATOM 1604 N N . ASN A 1 205 ? 3.671 11.958 6.450 1.00 80.50 205 ASN A N 1
ATOM 1605 C CA . ASN A 1 205 ? 3.957 10.619 5.927 1.00 80.50 205 ASN A CA 1
ATOM 1606 C C . ASN A 1 205 ? 5.469 10.320 5.874 1.00 80.50 205 ASN A C 1
ATOM 1608 O O . ASN A 1 205 ? 5.897 9.433 5.129 1.00 80.50 205 ASN A O 1
ATOM 1612 N N . ALA A 1 206 ? 6.268 11.124 6.576 1.00 80.06 206 ALA A N 1
ATOM 1613 C CA . ALA A 1 206 ? 7.716 11.011 6.696 1.00 80.06 206 ALA A CA 1
ATOM 1614 C C . ALA A 1 206 ? 8.100 10.455 8.073 1.00 80.06 206 ALA A C 1
ATOM 1616 O O . ALA A 1 206 ? 7.401 10.778 9.05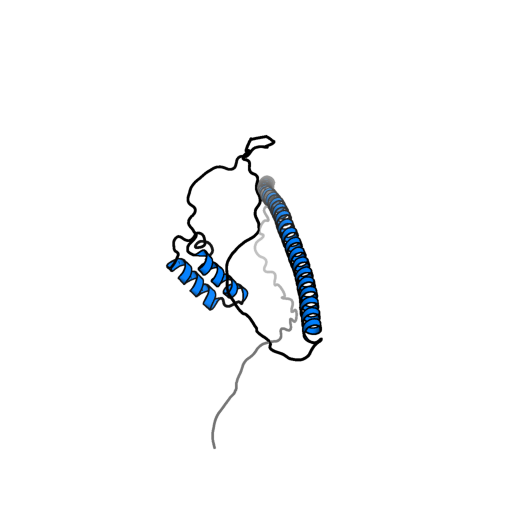9 1.00 80.06 206 ALA A O 1
#

Solvent-accessible surface area (backbone atoms only — not comparable to full-atom values): 13719 Å² total; per-residue (Å²): 134,88,80,88,80,89,92,76,89,84,92,86,86,83,89,78,86,78,90,74,82,81,85,79,81,86,76,89,77,79,90,74,78,79,71,75,77,48,73,66,56,52,49,55,50,48,51,54,48,48,53,55,48,50,56,48,50,55,52,51,52,52,52,52,53,49,52,53,52,49,51,54,50,54,49,50,53,48,53,51,50,53,50,52,52,50,52,51,52,53,50,50,54,49,50,54,50,50,51,53,51,52,52,49,51,53,47,51,52,50,51,63,60,65,71,55,91,76,86,80,90,76,86,84,81,84,84,86,84,91,86,83,81,94,81,81,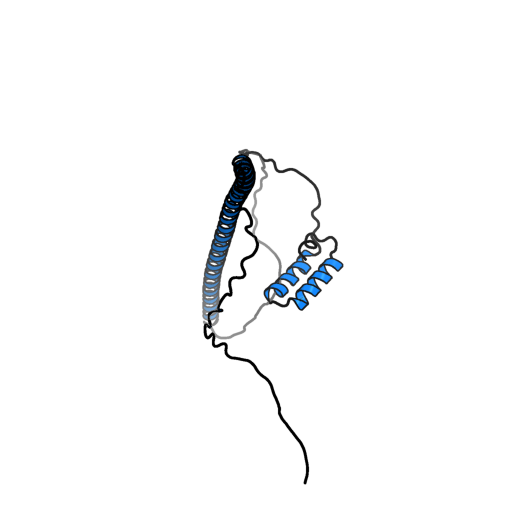88,82,90,81,92,78,88,78,89,80,89,86,84,86,84,80,86,92,81,88,88,87,79,90,75,92,65,79,56,89,34,57,69,68,54,60,65,36,53,59,29,55,75,71,66,37,51,76,60,26,54,54,49,35,54,48,44,43,70,78,30,74,82,30,89,56,46,90,80,87

Secondary structure (DSSP, 8-state):
--------------------------------------HHHHHHHHHHHHHHHHHHHHHHHHHHHHHHHHHHHHHHHHHHHHHHHHHHH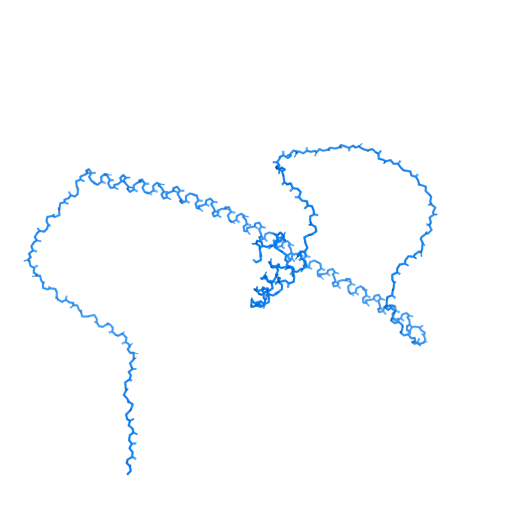HHHHHHHHHHHHHHHHHHHHHHHHTSSS------------------------------------------------TTHHHHHTTHHHHHTT-HHHHHHHHHHHHHH-TT-TTGGG-

Nearest PDB structures (foldseek):
  9hmf-assembly1_K  TM=7.905E-01  e=1.144E+00  Campylobacter jejuni

Foldseek 3Di:
DDDDDDDDDDDDDDDDDDDDDDDDDDDDDDDPPPPPQDPVNVVVVVVVVVVVVVVVVVVVVVVVVVVVVVVVVVVVVVVVVVVVVVVVVVVVVVVVVVVVVVVVVVVVVVVVVVVDDDDDDDPDDDDDDDDDDDDDDDDDDDDDDDDDDDDDDDDDDDDDDPDPQPCPVLVVVLVVCVVVVVVVVSVVSLVVSCVVRVPGPCNVVD

Mean predicted aligned error: 23.2 Å

Radius of gyration: 40.57 Å; Cα contacts (8 Å, |Δi|>4): 34; chains: 1; bounding box: 89×72×111 Å

Sequence (206 aa):
MMRNGQFKTSALVGLVIMVTSPFIVLNADAVDVVRPLSLEERVTQIENQLQQRNQLFVNLQYKISDIQQELATLRGTQEEHSYSLKQLTDRQRDIYRDVDTRLSEVREQLLALSGDGGLPITISSGTAASQTPPKQMVSNQGNPTGNKPETTTPAAKNTNPTLVDEGIDSYNLIFPLVRNKNYAEAILAYQNFIKTYPQSKFVPNA